Protein AF-A0A8W8MLW3-F1 (afdb_monomer_lite)

Radius of gyration: 29.68 Å; chains: 1; bounding box: 65×94×77 Å

InterPro domains:
  IPR007829 TM2 domain [PF05154] (6-47)
  IPR007829 TM2 domain [PF05154] (66-114)
  IPR007829 TM2 domain [PF05154] (141-182)
  IPR050932 TM2 domain-containing protein 1-3-like [PTHR21016] (130-195)

Secondary structure (DSSP, 8-state):
--HHHHHHHHHHHGGGTHHHHHTT-HHHHHHHHHHHHHHTHHHHHHHHHHHHHHHHHH----S-SPPPHHHHHHHHHSHHHHTTHHHHHTT-HHHHHHHHHHHHHHTHHHHHHHHHHHHHHHHHHHHHHHTS-----HHHHHHHHHHHGGGTHHHHHTT-HHHHHHHHHHHHHHTHHHHHHHHHHHHHHHHHHHHHHHHHHHHHHHHHHH-GGGTTSS----------------------PPPS---------PPPP---S--------PPPPPPP-PPPPP--

Foldseek 3Di:
DDLVVLVVCLPVPVLQPRSCVVLVLVLQNLLSNLCSCVVCPNSVVCVVCSVVSNVVSPPPPPPLPQDDLVVLLCCLPDQVVLLVSSCSVLVNNVQNNVSNVCSCVVCPNSVVCNVCSVVSSVVSNVCVQVDPLPQDDLVVLVSCLPRPVLQPVSCVSLVNVVQNNVSNVCSCVVCPNSVVCVVCSVVSSVVSSVVSVVVVVVVVVVVCVVPVVPPPDDDPDDDPDPDDDDDDPDDPDDDDDDDDDDDDPDDDDDDDDDDDDDDDDDDDDDDDDDDDDDDDDDDD

Organism: Magallana gigas (NCBI:txid29159)

Sequence (284 aa):
KHLDDAYVLWFPGGFLGLHHFYLNNIGLGVLYLFTFGLFGVGWLIDACLMPYHVKKANSNIPDCIEKSAAATCILAVSPAGLLGAHHYYLNRIGFGLLYTFTFGIFGVGYIVDWCRFPILLKRYNKSKEIGHTSHKHLDDAYLLWFPLGFLGFHHFYLNRPVWGLLYMFTFGLLGIGWLIDLCRMWKLVENCNKEIDERVHLTRNNRSVANPNYIQGQYYGNMPTTTVGGHVPVSYGQFGPCPPGYSNPNPGIYPTQQNGYGAVHGMNEQPPPYEAASIPTKGH

pLDDT: mean 73.7, std 23.75, range [26.48, 95.25]

Structure (mmCIF, N/CA/C/O backbone):
data_AF-A0A8W8MLW3-F1
#
_entry.id   AF-A0A8W8MLW3-F1
#
loop_
_atom_site.group_PDB
_atom_site.id
_atom_site.type_symbol
_atom_site.label_atom_id
_atom_site.label_alt_id
_atom_site.label_comp_id
_atom_site.label_asym_id
_atom_site.label_entity_id
_atom_site.label_seq_id
_atom_site.pdbx_PDB_ins_code
_atom_site.Cartn_x
_atom_site.Cartn_y
_atom_site.Cartn_z
_atom_site.occupancy
_atom_site.B_iso_or_equiv
_atom_site.auth_seq_id
_atom_site.auth_comp_id
_atom_site.auth_asym_id
_atom_site.auth_atom_id
_atom_site.pdbx_PDB_model_num
ATOM 1 N N . LYS A 1 1 ? 8.072 -17.692 -20.312 1.00 86.50 1 LYS A N 1
ATOM 2 C CA . LYS A 1 1 ? 7.426 -16.453 -20.803 1.00 86.50 1 LYS A CA 1
ATOM 3 C C . LYS A 1 1 ? 8.279 -15.881 -21.910 1.00 86.50 1 LYS A C 1
ATOM 5 O O . LYS A 1 1 ? 9.488 -15.785 -21.718 1.00 86.50 1 LYS A O 1
ATOM 10 N N . HIS A 1 2 ? 7.695 -15.560 -23.053 1.00 92.44 2 HIS A N 1
ATOM 11 C CA . HIS A 1 2 ? 8.458 -15.076 -24.196 1.00 92.44 2 HIS A CA 1
ATOM 12 C C . HIS A 1 2 ? 8.393 -13.547 -24.308 1.00 92.44 2 HIS A C 1
ATOM 14 O O . HIS A 1 2 ? 7.549 -12.898 -23.686 1.00 92.44 2 HIS A O 1
ATOM 20 N N . LEU A 1 3 ? 9.382 -12.970 -24.992 1.00 93.31 3 LEU A N 1
ATOM 21 C CA . LEU A 1 3 ? 9.557 -11.519 -25.097 1.00 93.31 3 LEU A CA 1
ATOM 22 C C . LEU A 1 3 ? 8.591 -10.909 -26.117 1.00 93.31 3 LEU A C 1
ATOM 24 O O . LEU A 1 3 ? 8.005 -9.862 -25.865 1.00 93.31 3 LEU A O 1
ATOM 28 N N . ASP A 1 4 ? 8.418 -11.590 -27.239 1.00 93.88 4 ASP A N 1
ATOM 29 C CA . ASP A 1 4 ? 7.421 -11.323 -28.272 1.00 93.88 4 ASP A CA 1
ATOM 30 C C . ASP A 1 4 ? 5.999 -11.325 -27.702 1.00 93.88 4 ASP A C 1
ATOM 32 O O . ASP A 1 4 ? 5.306 -10.323 -27.857 1.00 93.88 4 ASP A O 1
ATOM 36 N N . ASP A 1 5 ? 5.605 -12.355 -26.945 1.00 93.19 5 ASP A N 1
ATOM 37 C CA . ASP A 1 5 ? 4.301 -12.397 -26.259 1.00 93.19 5 ASP A CA 1
ATOM 38 C C . ASP A 1 5 ? 4.081 -11.157 -25.379 1.00 93.19 5 ASP A C 1
ATOM 40 O O . ASP A 1 5 ? 3.001 -10.561 -25.353 1.00 93.19 5 ASP A O 1
ATOM 44 N N . ALA A 1 6 ? 5.123 -10.753 -24.647 1.00 92.44 6 ALA A N 1
ATOM 45 C CA . ALA A 1 6 ? 5.057 -9.613 -23.746 1.00 92.44 6 ALA A CA 1
ATOM 46 C C . ALA A 1 6 ? 4.890 -8.286 -24.508 1.00 92.44 6 ALA A C 1
ATOM 48 O O . ALA A 1 6 ? 4.101 -7.446 -24.076 1.00 92.44 6 ALA A O 1
ATOM 49 N N . TYR A 1 7 ? 5.559 -8.111 -25.654 1.00 94.31 7 TYR A N 1
ATOM 50 C CA . TYR A 1 7 ? 5.383 -6.942 -26.525 1.00 94.31 7 TYR A CA 1
ATOM 51 C C . TYR A 1 7 ? 4.021 -6.926 -27.229 1.00 94.31 7 TYR A C 1
ATOM 53 O O . TYR A 1 7 ? 3.391 -5.869 -27.303 1.00 94.31 7 TYR A O 1
ATOM 61 N N . VAL A 1 8 ? 3.539 -8.084 -27.689 1.00 94.44 8 VAL A N 1
ATOM 62 C CA . VAL A 1 8 ? 2.204 -8.239 -28.289 1.00 94.44 8 VAL A CA 1
ATOM 63 C C . VAL A 1 8 ? 1.119 -7.851 -27.295 1.00 94.44 8 VAL A C 1
ATOM 65 O O . VAL A 1 8 ? 0.142 -7.220 -27.680 1.00 94.44 8 VAL A O 1
ATOM 68 N N . LEU A 1 9 ? 1.295 -8.183 -26.016 1.00 91.94 9 LEU A N 1
ATOM 69 C CA . LEU A 1 9 ? 0.343 -7.825 -24.969 1.00 91.94 9 LEU A CA 1
ATOM 70 C C . LEU A 1 9 ? 0.500 -6.366 -24.503 1.00 91.94 9 LEU A C 1
ATOM 72 O O . LEU A 1 9 ? -0.484 -5.714 -24.151 1.00 91.94 9 LEU A O 1
ATOM 76 N N . TRP A 1 10 ? 1.724 -5.836 -24.531 1.00 92.88 10 TRP A N 1
ATOM 77 C CA . TRP A 1 10 ? 2.045 -4.456 -24.166 1.00 92.88 10 TRP A CA 1
ATOM 78 C C . TRP A 1 10 ? 1.543 -3.422 -25.184 1.00 92.88 10 TRP A C 1
ATOM 80 O O . TRP A 1 10 ? 1.092 -2.350 -24.788 1.00 92.88 10 TRP A O 1
ATOM 90 N N . PHE A 1 11 ? 1.573 -3.705 -26.486 1.00 90.19 11 PHE A N 1
ATOM 91 C CA . PHE A 1 11 ? 1.204 -2.698 -27.486 1.00 90.19 11 PHE A CA 1
ATOM 92 C C . PHE A 1 11 ? -0.286 -2.276 -27.414 1.00 90.19 11 PHE A C 1
ATOM 94 O O . PHE A 1 11 ? -0.546 -1.091 -27.211 1.00 90.19 11 PHE A O 1
ATOM 101 N N . PRO A 1 12 ? -1.276 -3.192 -27.481 1.00 89.38 12 PRO A N 1
ATOM 102 C CA . PRO A 1 12 ? -2.696 -2.858 -27.348 1.00 89.38 12 PRO A CA 1
ATOM 103 C C . PRO A 1 12 ? -3.186 -2.842 -25.890 1.00 89.38 12 PRO A C 1
ATOM 105 O O . PRO A 1 12 ? -4.117 -2.114 -25.557 1.00 89.38 12 PRO A O 1
ATOM 108 N N . GLY A 1 13 ? -2.583 -3.652 -25.012 1.00 88.62 13 GLY A N 1
ATOM 109 C CA . GLY A 1 13 ? -3.030 -3.871 -23.633 1.00 88.62 13 GLY A CA 1
ATOM 110 C C . GLY A 1 13 ? -2.141 -3.240 -22.564 1.00 88.62 13 GLY A C 1
ATOM 111 O O . GLY A 1 13 ? -2.431 -3.360 -21.371 1.00 88.62 13 GLY A O 1
ATOM 112 N N . GLY A 1 14 ? -1.053 -2.577 -22.957 1.00 84.19 14 GLY A N 1
ATOM 113 C CA . GLY A 1 14 ? -0.056 -2.064 -22.022 1.00 84.19 14 GLY A CA 1
ATOM 114 C C . GLY A 1 14 ? -0.555 -0.904 -21.178 1.00 84.19 14 GLY A C 1
ATOM 115 O O . GLY A 1 14 ? -0.166 -0.822 -20.021 1.00 84.19 14 GLY A O 1
ATOM 116 N N . PHE A 1 15 ? -1.478 -0.075 -21.677 1.00 87.94 15 PHE A N 1
ATOM 117 C CA . PHE A 1 15 ? -2.131 0.961 -20.860 1.00 87.94 15 PHE A CA 1
ATOM 118 C C . PHE A 1 15 ? -2.940 0.370 -19.698 1.00 87.94 15 PHE A C 1
ATOM 120 O O . PHE A 1 15 ? -3.038 0.986 -18.644 1.00 87.94 15 PHE A O 1
ATOM 127 N N . LEU A 1 16 ? -3.473 -0.843 -19.862 1.00 91.44 16 LEU A N 1
ATOM 128 C CA . LEU A 1 16 ? -4.180 -1.578 -18.809 1.00 91.44 16 LEU A CA 1
ATOM 129 C C . LEU A 1 16 ? -3.240 -2.467 -17.978 1.00 91.44 16 LEU A C 1
ATOM 131 O O . LEU A 1 16 ? -3.668 -3.063 -16.992 1.00 91.44 16 LEU A O 1
ATOM 135 N N . GLY A 1 17 ? -1.966 -2.582 -18.369 1.00 90.50 17 GLY A N 1
ATOM 136 C CA . GLY A 1 17 ? -0.971 -3.405 -17.683 1.00 90.50 17 GLY A CA 1
ATOM 137 C C . GLY A 1 17 ? -1.098 -4.907 -17.935 1.00 90.50 17 GLY A C 1
ATOM 138 O O . GLY A 1 17 ? -0.633 -5.692 -17.107 1.00 90.50 17 GLY A O 1
ATOM 139 N N . LEU A 1 18 ? -1.705 -5.338 -19.049 1.00 92.75 18 LEU A N 1
ATOM 140 C CA . LEU A 1 18 ? -1.903 -6.765 -19.348 1.00 92.75 18 LEU A CA 1
ATOM 141 C C . LEU A 1 18 ? -0.584 -7.559 -19.359 1.00 92.75 18 LEU A C 1
ATOM 143 O O . LEU A 1 18 ? -0.521 -8.676 -18.838 1.00 92.75 18 LEU A O 1
ATOM 147 N N . HIS A 1 19 ? 0.499 -6.961 -19.861 1.00 92.69 19 HIS A N 1
ATOM 148 C CA . HIS A 1 19 ? 1.838 -7.556 -19.840 1.00 92.69 19 HIS A CA 1
ATOM 149 C C . HIS A 1 19 ? 2.362 -7.790 -18.419 1.00 92.69 19 HIS A C 1
ATOM 151 O O . HIS A 1 19 ? 2.986 -8.819 -18.178 1.00 92.69 19 HIS A O 1
ATOM 157 N N . HIS A 1 20 ? 2.067 -6.922 -17.445 1.00 91.38 20 HIS A N 1
ATOM 158 C CA . HIS A 1 20 ? 2.468 -7.143 -16.047 1.00 91.38 20 HIS A CA 1
ATOM 159 C C . HIS A 1 20 ? 1.765 -8.357 -15.436 1.00 91.38 20 HIS A C 1
ATOM 161 O O . HIS A 1 20 ? 2.405 -9.130 -14.718 1.00 91.38 20 HIS A O 1
ATOM 167 N N . PHE A 1 21 ? 0.491 -8.587 -15.767 1.00 92.38 21 PHE A N 1
ATOM 168 C CA . PHE A 1 21 ? -0.221 -9.798 -15.347 1.00 92.38 21 PHE A CA 1
ATOM 169 C C . PHE A 1 21 ? 0.381 -11.057 -15.981 1.00 92.38 21 PHE A C 1
ATOM 171 O O . PHE A 1 21 ? 0.688 -12.006 -15.257 1.00 92.38 21 PHE A O 1
ATOM 178 N N . TYR A 1 22 ? 0.665 -11.042 -17.291 1.00 90.44 22 TYR A N 1
ATOM 179 C CA . TYR A 1 22 ? 1.379 -12.140 -17.961 1.00 90.44 22 TYR A CA 1
ATOM 180 C C . TYR A 1 22 ? 2.736 -12.407 -17.303 1.00 90.44 22 TYR A C 1
ATOM 182 O O . TYR A 1 22 ? 3.103 -13.552 -17.037 1.00 90.44 22 TYR A O 1
ATOM 190 N N . LEU A 1 23 ? 3.461 -11.351 -16.930 1.00 89.31 23 LEU A N 1
ATOM 191 C CA . LEU A 1 23 ? 4.771 -11.412 -16.283 1.00 89.31 23 LEU A CA 1
ATOM 192 C C . LEU A 1 23 ? 4.706 -11.742 -14.780 1.00 89.31 23 LEU A C 1
ATOM 194 O O . LEU A 1 23 ? 5.755 -11.924 -14.169 1.00 89.31 23 LEU A O 1
ATOM 198 N N . ASN A 1 24 ? 3.520 -12.038 -14.227 1.00 87.38 24 ASN A N 1
ATOM 199 C CA . ASN A 1 24 ? 3.284 -12.379 -12.812 1.00 87.38 24 ASN A CA 1
ATOM 200 C C . ASN A 1 24 ? 3.678 -11.245 -11.849 1.00 87.38 24 ASN A C 1
ATOM 202 O O . ASN A 1 24 ? 4.000 -11.464 -10.683 1.00 87.38 24 ASN A O 1
ATOM 206 N N . ASN A 1 25 ? 3.649 -10.011 -12.346 1.00 86.31 25 ASN A N 1
ATOM 207 C CA . ASN A 1 25 ? 3.840 -8.801 -11.569 1.00 86.31 25 ASN A CA 1
ATOM 208 C C . ASN A 1 25 ? 2.480 -8.173 -11.248 1.00 86.31 25 ASN A C 1
ATOM 210 O O . ASN A 1 25 ? 2.118 -7.113 -11.757 1.00 86.31 25 ASN A O 1
ATOM 214 N N . ILE A 1 26 ? 1.711 -8.866 -10.407 1.00 88.81 26 ILE A N 1
ATOM 215 C CA . ILE A 1 26 ? 0.313 -8.522 -10.114 1.00 88.81 26 ILE A CA 1
ATOM 216 C C . ILE A 1 26 ? 0.208 -7.111 -9.521 1.00 88.81 26 ILE A C 1
ATOM 218 O O . ILE A 1 26 ? -0.682 -6.358 -9.900 1.00 88.81 26 ILE A O 1
ATOM 222 N N . GLY A 1 27 ? 1.142 -6.720 -8.646 1.00 86.00 27 GLY A N 1
ATOM 223 C CA . GLY A 1 27 ? 1.158 -5.385 -8.044 1.00 86.00 27 GLY A CA 1
ATOM 224 C C . GLY A 1 27 ? 1.201 -4.264 -9.087 1.00 86.00 27 GLY A C 1
ATOM 225 O O . GLY A 1 27 ? 0.340 -3.388 -9.068 1.00 86.00 27 GLY A O 1
ATOM 226 N N . LEU A 1 28 ? 2.158 -4.306 -10.025 1.00 88.31 28 LEU A N 1
ATOM 227 C CA . LEU A 1 28 ? 2.235 -3.291 -11.086 1.00 88.31 28 LEU A CA 1
ATOM 228 C C . LEU A 1 28 ? 1.089 -3.404 -12.095 1.00 88.31 28 LEU A C 1
ATOM 230 O O . LEU A 1 28 ? 0.612 -2.375 -12.559 1.00 88.31 28 LEU A O 1
ATOM 234 N N . GLY A 1 29 ? 0.606 -4.613 -12.396 1.00 90.44 29 GLY A N 1
ATOM 235 C CA . GLY A 1 29 ? -0.553 -4.797 -13.276 1.00 90.44 29 GLY A CA 1
ATOM 236 C C . GLY A 1 29 ? -1.807 -4.119 -12.726 1.00 90.44 29 GLY A C 1
ATOM 237 O O . GLY A 1 29 ? -2.472 -3.375 -13.441 1.00 90.44 29 GLY A O 1
ATOM 238 N N . VAL A 1 30 ? -2.084 -4.294 -11.431 1.00 91.50 30 VAL A N 1
ATOM 239 C CA . VAL A 1 30 ? -3.210 -3.630 -10.756 1.00 91.50 30 VAL A CA 1
ATOM 240 C C . VAL A 1 30 ? -3.027 -2.110 -10.739 1.00 91.50 30 VAL A C 1
ATOM 242 O O . VAL A 1 30 ? -3.977 -1.386 -11.025 1.00 91.50 30 VAL A O 1
ATOM 245 N N . LEU A 1 31 ? -1.814 -1.613 -10.469 1.00 90.38 31 LEU A N 1
ATOM 246 C CA . LEU A 1 31 ? -1.522 -0.179 -10.560 1.00 90.38 31 LEU A CA 1
ATOM 247 C C . LEU A 1 31 ? -1.829 0.359 -11.965 1.00 90.38 31 LEU A C 1
ATOM 249 O O . LEU A 1 31 ? -2.495 1.383 -12.096 1.00 90.38 31 LEU A O 1
ATOM 253 N N . TYR A 1 32 ? -1.365 -0.322 -13.013 1.00 91.38 32 TYR A N 1
ATOM 254 C CA . TYR A 1 32 ? -1.574 0.097 -14.399 1.00 91.38 32 TYR A CA 1
ATOM 255 C C . TYR A 1 32 ? -3.053 0.100 -14.773 1.00 91.38 32 TYR A C 1
ATOM 257 O O . TYR A 1 32 ? -3.507 1.067 -15.375 1.00 91.38 32 TYR A O 1
ATOM 265 N N . LEU A 1 33 ? -3.807 -0.914 -14.351 1.00 92.81 33 LEU A N 1
ATOM 266 C CA . LEU A 1 33 ? -5.242 -1.019 -14.602 1.00 92.81 33 LEU A CA 1
ATOM 267 C C . LEU A 1 33 ? -6.018 0.204 -14.091 1.00 92.81 33 LEU A C 1
ATOM 269 O O . LEU A 1 33 ? -6.900 0.700 -14.785 1.00 92.81 33 LEU A O 1
ATOM 273 N N . PHE A 1 34 ? -5.681 0.705 -12.899 1.00 88.19 34 PHE A N 1
ATOM 274 C CA . PHE A 1 34 ? -6.398 1.830 -12.284 1.00 88.19 34 PHE A CA 1
ATOM 275 C C . PHE A 1 34 ? -5.827 3.208 -12.620 1.00 88.19 34 PHE A C 1
ATOM 277 O O . PHE A 1 34 ? -6.508 4.212 -12.437 1.00 88.19 34 PHE A O 1
ATOM 284 N N . THR A 1 35 ? -4.593 3.276 -13.116 1.00 88.31 35 THR A N 1
ATOM 285 C CA . THR A 1 35 ? -3.920 4.546 -13.446 1.00 88.31 35 THR A CA 1
ATOM 286 C C . THR A 1 35 ? -3.726 4.756 -14.947 1.00 88.31 35 THR A C 1
ATOM 288 O O . THR A 1 35 ? -3.110 5.744 -15.352 1.00 88.31 35 THR A O 1
ATOM 291 N N . PHE A 1 36 ? -4.221 3.821 -15.764 1.00 88.06 36 PHE A N 1
ATOM 292 C CA . PHE A 1 36 ? -3.967 3.731 -17.202 1.00 88.06 36 PHE A CA 1
ATOM 293 C C . PHE A 1 36 ? -2.460 3.781 -17.521 1.00 88.06 36 PHE A C 1
ATOM 295 O O . PHE A 1 36 ? -1.993 4.554 -18.361 1.00 88.06 36 PHE A O 1
ATOM 302 N N . GLY A 1 37 ? -1.680 2.995 -16.767 1.00 69.94 37 GLY A N 1
ATOM 303 C CA . GLY A 1 37 ? -0.215 2.960 -16.857 1.00 69.94 37 GLY A CA 1
ATOM 304 C C . GLY A 1 37 ? 0.454 4.256 -16.390 1.00 69.94 37 GLY A C 1
ATOM 305 O O . GLY A 1 37 ? 1.423 4.703 -17.003 1.00 69.94 37 GLY A O 1
ATOM 306 N N . LEU A 1 38 ? -0.110 4.867 -15.340 1.00 72.94 38 LEU A N 1
ATOM 307 C CA . LEU A 1 38 ? 0.179 6.194 -14.786 1.00 72.94 38 LEU A CA 1
ATOM 308 C C . LEU A 1 38 ? 0.325 7.271 -15.869 1.00 72.94 38 LEU A C 1
ATOM 310 O O . LEU A 1 38 ? 1.414 7.764 -16.166 1.00 72.94 38 LEU A O 1
ATOM 314 N N . PHE A 1 39 ? -0.814 7.612 -16.471 1.00 84.94 39 PHE A N 1
ATOM 315 C CA . PHE A 1 39 ? -0.940 8.642 -17.509 1.00 84.94 39 PHE A CA 1
ATOM 316 C C . PHE A 1 39 ? -0.103 8.369 -18.773 1.00 84.94 39 PHE A C 1
ATOM 318 O O . PHE A 1 39 ? 0.353 9.297 -19.436 1.00 84.94 39 PHE A O 1
ATOM 325 N N . GLY A 1 40 ? 0.122 7.094 -19.110 1.00 81.94 40 GLY A N 1
ATOM 326 C CA . GLY A 1 40 ? 0.845 6.680 -20.320 1.00 81.94 40 GLY A CA 1
ATOM 327 C C . GLY A 1 40 ? 2.374 6.751 -20.234 1.00 81.94 40 GLY A C 1
ATOM 328 O O . GLY A 1 40 ? 3.056 6.231 -21.116 1.00 81.94 40 GLY A O 1
ATOM 329 N N . VAL A 1 41 ? 2.941 7.310 -19.161 1.00 86.44 41 VAL A N 1
ATOM 330 C CA . VAL A 1 41 ? 4.401 7.333 -18.956 1.00 86.44 41 VAL A CA 1
ATOM 331 C C . VAL A 1 41 ? 4.926 5.932 -18.651 1.00 86.44 41 VAL A C 1
ATOM 333 O O . VAL A 1 41 ? 5.955 5.522 -19.186 1.00 86.44 41 VAL A O 1
ATOM 336 N N . GLY A 1 42 ? 4.200 5.163 -17.838 1.00 86.50 42 GLY A N 1
ATOM 337 C CA . GLY A 1 42 ? 4.553 3.778 -17.534 1.00 86.50 42 GLY A CA 1
ATOM 338 C C . GLY A 1 42 ? 4.539 2.885 -18.776 1.00 86.50 42 GLY A C 1
ATOM 339 O O . GLY A 1 42 ? 5.405 2.027 -18.929 1.00 86.50 42 GLY A O 1
ATOM 340 N N . TRP A 1 43 ? 3.620 3.137 -19.712 1.00 90.00 43 TRP A N 1
ATOM 341 C CA . TRP A 1 43 ? 3.589 2.441 -21.000 1.00 90.00 43 TRP A CA 1
ATOM 342 C C . TRP A 1 43 ? 4.886 2.657 -21.800 1.00 90.00 43 TRP A C 1
ATOM 344 O O . TRP A 1 43 ? 5.455 1.684 -22.294 1.00 90.00 43 TRP A O 1
ATOM 354 N N . LEU A 1 44 ? 5.407 3.890 -21.850 1.00 89.88 44 LEU A N 1
ATOM 355 C CA . LEU A 1 44 ? 6.684 4.206 -22.509 1.00 89.88 44 LEU A CA 1
ATOM 356 C C . LEU A 1 44 ? 7.889 3.574 -21.801 1.00 89.88 44 LEU A C 1
ATOM 358 O O . LEU A 1 44 ? 8.756 3.000 -22.456 1.00 89.88 44 LEU A O 1
ATOM 362 N N . ILE A 1 45 ? 7.949 3.664 -20.468 1.00 89.06 45 ILE A N 1
ATOM 363 C CA . ILE A 1 45 ? 9.054 3.098 -19.675 1.00 89.06 45 ILE A CA 1
ATOM 364 C C . ILE A 1 45 ? 9.134 1.581 -19.876 1.00 89.06 45 ILE A C 1
ATOM 366 O O . ILE A 1 45 ? 10.226 1.029 -20.038 1.00 89.06 45 ILE A O 1
ATOM 370 N N . ASP A 1 46 ? 7.983 0.913 -19.922 1.00 89.69 46 ASP A N 1
ATOM 371 C CA . ASP A 1 46 ? 7.914 -0.534 -20.097 1.00 89.69 46 ASP A CA 1
ATOM 372 C C . ASP A 1 46 ? 8.417 -0.997 -21.465 1.00 89.69 46 ASP A C 1
ATOM 374 O O . ASP A 1 46 ? 8.948 -2.103 -21.550 1.00 89.69 46 ASP A O 1
ATOM 378 N N . ALA A 1 47 ? 8.350 -0.158 -22.506 1.00 90.69 47 ALA A N 1
ATOM 379 C CA . ALA A 1 47 ? 8.944 -0.469 -23.809 1.00 90.69 47 ALA A CA 1
ATOM 380 C C . ALA A 1 47 ? 10.442 -0.797 -23.675 1.00 90.69 47 ALA A C 1
ATOM 382 O O . ALA A 1 47 ? 10.935 -1.773 -24.251 1.00 90.69 47 ALA A O 1
ATOM 383 N N . CYS A 1 48 ? 11.144 0.002 -22.864 1.00 91.69 48 CYS A N 1
ATOM 384 C CA . CYS A 1 48 ? 12.570 -0.136 -22.583 1.00 91.69 48 CYS A CA 1
ATOM 385 C C . CYS A 1 48 ? 12.854 -1.216 -21.530 1.00 91.69 48 CYS A C 1
ATOM 387 O O . CYS A 1 48 ? 13.864 -1.915 -21.613 1.00 91.69 48 CYS A O 1
ATOM 389 N N . LEU A 1 49 ? 11.982 -1.363 -20.528 1.00 89.12 49 LEU A N 1
ATOM 390 C CA . LEU A 1 49 ? 12.178 -2.292 -19.409 1.00 89.12 49 LEU A CA 1
ATOM 391 C C . LEU A 1 49 ? 11.691 -3.727 -19.684 1.00 89.12 49 LEU A C 1
ATOM 393 O O . LEU A 1 49 ? 11.995 -4.629 -18.897 1.00 89.12 49 LEU A O 1
ATOM 397 N N . MET A 1 50 ? 10.982 -3.983 -20.787 1.00 91.69 50 MET A N 1
ATOM 398 C CA . MET A 1 50 ? 10.422 -5.302 -21.116 1.00 91.69 50 MET A CA 1
ATOM 399 C C . MET A 1 50 ? 11.438 -6.455 -21.051 1.00 91.69 50 MET A C 1
ATOM 401 O O . MET A 1 50 ? 11.138 -7.466 -20.403 1.00 91.69 50 MET A O 1
ATOM 405 N N . PRO A 1 51 ? 12.658 -6.338 -21.625 1.00 90.31 51 PRO A N 1
ATOM 406 C CA . PRO A 1 51 ? 13.633 -7.429 -21.588 1.00 90.31 51 PRO A CA 1
ATOM 407 C C . PRO A 1 51 ? 14.026 -7.807 -20.156 1.00 90.31 51 PRO A C 1
ATOM 409 O O . PRO A 1 51 ? 14.190 -8.986 -19.833 1.00 90.31 51 PRO A O 1
ATOM 412 N N . TYR A 1 52 ? 14.119 -6.809 -19.271 1.00 89.00 52 TYR A N 1
ATOM 413 C CA . TYR A 1 52 ? 14.388 -7.024 -17.854 1.00 89.00 52 TYR A CA 1
ATOM 414 C C . TYR A 1 52 ? 13.228 -7.758 -17.169 1.00 89.00 52 TYR A C 1
ATOM 416 O O . TYR A 1 52 ? 13.463 -8.736 -16.454 1.00 89.00 52 TYR A O 1
ATOM 424 N N . HIS A 1 53 ? 11.979 -7.345 -17.411 1.00 88.38 53 HIS A N 1
ATOM 425 C CA . HIS A 1 53 ? 10.814 -7.990 -16.802 1.00 88.38 53 HIS A CA 1
ATOM 426 C C . HIS A 1 53 ? 10.624 -9.441 -17.262 1.00 88.38 53 HIS A C 1
ATOM 428 O O . HIS A 1 53 ? 10.332 -10.302 -16.431 1.00 88.38 53 HIS A O 1
ATOM 434 N N . VAL A 1 54 ? 10.845 -9.742 -18.544 1.00 91.31 54 VAL A N 1
ATOM 435 C CA . VAL A 1 54 ? 10.774 -11.113 -19.080 1.00 91.31 54 VAL A CA 1
ATOM 436 C C . VAL A 1 54 ? 11.870 -11.986 -18.479 1.00 91.31 54 VAL A C 1
ATOM 438 O O . VAL A 1 54 ? 11.586 -13.082 -17.992 1.00 91.31 54 VAL A O 1
ATOM 441 N N . LYS A 1 55 ? 13.112 -11.484 -18.424 1.00 89.25 55 LYS A N 1
ATOM 442 C CA . LYS A 1 55 ? 14.227 -12.197 -17.786 1.00 89.25 55 LYS A CA 1
ATOM 443 C C . LYS A 1 55 ? 13.922 -12.502 -16.321 1.00 89.25 55 LYS A C 1
ATOM 445 O O . LYS A 1 55 ? 14.103 -13.637 -15.891 1.00 89.25 55 LYS A O 1
ATOM 450 N N . LYS A 1 56 ? 13.409 -11.518 -15.578 1.00 86.00 56 LYS A N 1
ATOM 451 C CA . LYS A 1 56 ? 13.009 -11.680 -14.175 1.00 86.00 56 LYS A CA 1
ATOM 452 C C . LYS A 1 56 ? 11.891 -12.712 -14.009 1.00 86.00 56 LYS A C 1
ATOM 454 O O . LYS A 1 56 ? 11.943 -13.522 -13.094 1.00 86.00 56 LYS A O 1
ATOM 459 N N . ALA A 1 57 ? 10.889 -12.695 -14.881 1.00 87.12 57 ALA A N 1
ATOM 460 C CA . ALA A 1 57 ? 9.751 -13.602 -14.781 1.00 87.12 57 ALA A CA 1
ATOM 461 C C . ALA A 1 57 ? 10.081 -15.050 -15.184 1.00 87.12 57 ALA A C 1
ATOM 463 O O . ALA A 1 57 ? 9.369 -15.966 -14.781 1.00 87.12 57 ALA A O 1
ATOM 464 N N . ASN A 1 58 ? 11.134 -15.249 -15.980 1.00 88.62 58 ASN A N 1
ATOM 465 C CA . ASN A 1 58 ? 11.644 -16.568 -16.360 1.00 88.62 58 ASN A CA 1
ATOM 466 C C . ASN A 1 58 ? 12.724 -17.092 -15.417 1.00 88.62 58 ASN A C 1
ATOM 468 O O . ASN A 1 58 ? 12.980 -18.294 -15.385 1.00 88.62 58 ASN A O 1
ATOM 472 N N . SER A 1 59 ? 13.395 -16.213 -14.676 1.00 83.38 59 SER A N 1
ATOM 473 C CA . SER A 1 59 ? 14.353 -16.652 -13.680 1.00 83.38 59 SER A CA 1
ATOM 474 C C . SER A 1 59 ? 13.590 -17.320 -12.535 1.00 83.38 59 SER A C 1
ATOM 476 O O . SER A 1 59 ? 12.841 -16.645 -11.836 1.00 83.38 59 SER A O 1
ATOM 478 N N . ASN A 1 60 ? 13.821 -18.616 -12.293 1.00 66.94 60 ASN A N 1
ATOM 479 C CA . ASN A 1 60 ? 13.366 -19.337 -11.087 1.00 66.94 60 ASN A CA 1
ATOM 480 C C . ASN A 1 60 ? 14.057 -18.836 -9.808 1.00 66.94 60 ASN A C 1
ATOM 482 O O . ASN A 1 60 ? 14.101 -19.537 -8.801 1.00 66.94 60 ASN A O 1
ATOM 486 N N . ILE A 1 61 ? 14.644 -17.640 -9.859 1.00 65.94 61 ILE A N 1
ATOM 487 C CA . ILE A 1 61 ? 15.111 -16.935 -8.687 1.00 65.94 61 ILE A CA 1
ATOM 488 C C . ILE A 1 61 ? 13.823 -16.695 -7.895 1.00 65.94 61 ILE A C 1
ATOM 490 O O . ILE A 1 61 ? 12.964 -15.950 -8.388 1.00 65.94 61 ILE A O 1
ATOM 494 N N . PRO A 1 62 ? 13.628 -17.352 -6.728 1.00 58.16 62 PRO A N 1
ATOM 495 C CA . PRO A 1 62 ? 12.523 -16.986 -5.852 1.00 58.16 62 PRO A CA 1
ATOM 496 C C . PRO A 1 62 ? 12.573 -15.473 -5.701 1.00 58.16 62 PRO A C 1
ATOM 498 O O . PRO A 1 62 ? 13.653 -14.900 -5.818 1.00 58.16 62 PRO A O 1
ATOM 501 N N . ASP A 1 63 ? 11.447 -14.792 -5.499 1.00 61.19 63 ASP A N 1
ATOM 502 C CA . ASP A 1 63 ? 11.504 -13.372 -5.161 1.00 61.19 63 ASP A CA 1
ATOM 503 C C . ASP A 1 63 ? 12.379 -13.303 -3.893 1.00 61.19 63 ASP A C 1
ATOM 505 O O . ASP A 1 63 ? 11.911 -13.601 -2.810 1.00 61.19 63 ASP A O 1
ATOM 509 N N . CYS A 1 64 ? 13.682 -13.075 -4.043 1.00 52.16 64 CYS A N 1
ATOM 510 C CA . CYS A 1 64 ? 14.764 -13.118 -3.053 1.00 52.16 64 CYS A CA 1
ATOM 511 C C . CYS A 1 64 ? 15.742 -11.979 -3.341 1.00 52.16 64 CYS A C 1
ATOM 513 O O . CYS A 1 64 ? 16.545 -11.620 -2.490 1.00 52.16 64 CYS A O 1
ATOM 515 N N . ILE A 1 65 ? 15.588 -11.337 -4.509 1.00 63.97 65 ILE A N 1
ATOM 516 C CA . ILE A 1 65 ? 16.101 -10.001 -4.763 1.00 63.97 65 ILE A CA 1
ATOM 517 C C . ILE A 1 65 ? 15.468 -9.096 -3.712 1.00 63.97 65 ILE A C 1
ATOM 519 O O . ILE A 1 65 ? 14.257 -8.827 -3.727 1.00 63.97 65 ILE A O 1
ATOM 523 N N . GLU A 1 66 ? 16.292 -8.695 -2.753 1.00 67.81 66 GLU A N 1
ATOM 524 C CA . GLU A 1 66 ? 15.963 -7.667 -1.789 1.00 67.81 66 GLU A CA 1
ATOM 525 C C . GLU A 1 66 ? 15.437 -6.449 -2.551 1.00 67.81 66 GLU A C 1
ATOM 527 O O . GLU A 1 66 ? 16.012 -6.015 -3.556 1.00 67.81 66 GLU A O 1
ATOM 532 N N . LYS A 1 67 ? 14.285 -5.922 -2.133 1.00 79.38 67 LYS A N 1
ATOM 533 C CA . LYS A 1 67 ? 13.763 -4.732 -2.797 1.00 79.38 67 LYS A CA 1
ATOM 534 C C . LYS A 1 67 ? 14.694 -3.573 -2.470 1.00 79.38 67 LYS A C 1
ATOM 536 O O . LYS A 1 67 ? 14.980 -3.315 -1.308 1.00 79.38 67 LYS A O 1
ATOM 541 N N . SER A 1 68 ? 15.157 -2.873 -3.505 1.00 83.31 68 SER A N 1
ATOM 542 C CA . SER A 1 68 ? 16.048 -1.727 -3.326 1.00 83.31 68 SER A CA 1
ATOM 543 C C . SER A 1 68 ? 15.398 -0.651 -2.451 1.00 83.31 68 SER A C 1
ATOM 545 O O . SER A 1 68 ? 14.276 -0.198 -2.723 1.00 83.31 68 SER A O 1
ATOM 547 N N . ALA A 1 69 ? 16.133 -0.223 -1.422 1.00 84.50 69 ALA A N 1
ATOM 548 C CA . ALA A 1 69 ? 15.757 0.902 -0.576 1.00 84.50 69 ALA A CA 1
ATOM 549 C C . ALA A 1 69 ? 15.599 2.180 -1.397 1.00 84.50 69 ALA A C 1
ATOM 551 O O . ALA A 1 69 ? 14.607 2.890 -1.250 1.00 84.50 69 ALA A O 1
ATOM 552 N N . ALA A 1 70 ? 16.538 2.414 -2.319 1.00 84.12 70 ALA A N 1
ATOM 553 C CA . ALA A 1 70 ? 16.509 3.555 -3.218 1.00 84.12 70 ALA A CA 1
ATOM 554 C C . ALA A 1 70 ? 15.270 3.520 -4.119 1.00 84.12 70 ALA A C 1
ATOM 556 O O . ALA A 1 70 ? 14.550 4.508 -4.182 1.00 84.12 70 ALA A O 1
ATOM 557 N N . ALA A 1 71 ? 14.954 2.379 -4.743 1.00 86.06 71 ALA A N 1
ATOM 558 C CA . ALA A 1 71 ? 13.766 2.268 -5.595 1.00 86.06 71 ALA A CA 1
ATOM 559 C C . ALA A 1 71 ? 12.468 2.508 -4.807 1.00 86.06 71 ALA A C 1
ATOM 561 O O . ALA A 1 71 ? 11.585 3.228 -5.263 1.00 86.06 71 ALA A O 1
ATOM 562 N N . THR A 1 72 ? 12.367 1.944 -3.602 1.00 85.00 72 THR A N 1
ATOM 563 C CA . THR A 1 72 ? 11.197 2.135 -2.732 1.00 85.00 72 THR A CA 1
ATOM 564 C C . THR A 1 72 ? 11.061 3.596 -2.299 1.00 85.00 72 THR A C 1
ATOM 566 O O . THR A 1 72 ? 9.961 4.135 -2.336 1.00 85.00 72 THR A O 1
ATOM 569 N N . CYS A 1 73 ? 12.173 4.246 -1.943 1.00 87.56 73 CYS A N 1
ATOM 570 C CA . CYS A 1 73 ? 12.220 5.660 -1.574 1.00 87.56 73 CYS A CA 1
ATOM 571 C C . CYS A 1 73 ? 11.828 6.567 -2.748 1.00 87.56 73 CYS A C 1
ATOM 573 O O . CYS A 1 73 ? 10.938 7.398 -2.604 1.00 87.56 73 CYS A O 1
ATOM 575 N N . ILE A 1 74 ? 12.412 6.354 -3.931 1.00 89.12 74 ILE A N 1
ATOM 576 C CA . ILE A 1 74 ? 12.082 7.111 -5.146 1.00 89.12 74 ILE A CA 1
ATOM 577 C C . ILE A 1 74 ? 10.590 6.980 -5.453 1.00 89.12 74 ILE A C 1
ATOM 579 O O . ILE A 1 74 ? 9.923 7.984 -5.676 1.00 89.12 74 ILE A O 1
ATOM 583 N N . LEU A 1 75 ? 10.036 5.766 -5.402 1.00 87.62 75 LEU A N 1
ATOM 584 C CA . LEU A 1 75 ? 8.605 5.559 -5.623 1.00 87.62 75 LEU A CA 1
ATOM 585 C C . LEU A 1 75 ? 7.744 6.230 -4.546 1.00 87.62 75 LEU A C 1
ATOM 587 O O . LEU A 1 75 ? 6.693 6.764 -4.884 1.00 87.62 75 LEU A O 1
ATOM 591 N N . ALA A 1 76 ? 8.172 6.230 -3.282 1.00 86.69 76 ALA A N 1
ATOM 592 C CA . ALA A 1 76 ? 7.441 6.856 -2.180 1.00 86.69 76 ALA A CA 1
ATOM 593 C C . ALA A 1 76 ? 7.473 8.394 -2.219 1.00 86.69 76 ALA A C 1
ATOM 595 O O . ALA A 1 76 ? 6.497 9.015 -1.823 1.00 86.69 76 ALA A O 1
ATOM 596 N N . VAL A 1 77 ? 8.561 9.004 -2.699 1.00 88.62 77 VAL A N 1
ATOM 597 C CA . VAL A 1 77 ? 8.737 10.470 -2.793 1.00 88.62 77 VAL A CA 1
ATOM 598 C C . VAL A 1 77 ? 8.291 11.027 -4.148 1.00 88.62 77 VAL A C 1
ATOM 600 O O . VAL A 1 77 ? 8.035 12.219 -4.294 1.00 88.62 77 VAL A O 1
ATOM 603 N N . SER A 1 78 ? 8.200 10.185 -5.174 1.00 89.00 78 SER A N 1
ATOM 604 C CA . SER A 1 78 ? 7.654 10.598 -6.464 1.00 89.00 78 SER A CA 1
ATOM 605 C C . SER A 1 78 ? 6.145 10.874 -6.372 1.00 89.00 78 SER A C 1
ATOM 607 O O . SER A 1 78 ? 5.467 10.303 -5.514 1.00 89.00 78 SER A O 1
ATOM 609 N N . PRO A 1 79 ? 5.565 11.630 -7.324 1.00 87.31 79 PRO A N 1
ATOM 610 C CA . PRO A 1 79 ? 4.112 11.764 -7.447 1.00 87.31 79 PRO A CA 1
ATOM 611 C C . PRO A 1 79 ? 3.376 10.421 -7.584 1.00 87.31 79 PRO A C 1
ATOM 613 O O . PRO A 1 79 ? 2.220 10.303 -7.188 1.00 87.31 79 PRO A O 1
ATOM 616 N N . ALA A 1 80 ? 4.045 9.373 -8.080 1.00 87.38 80 ALA A N 1
ATOM 617 C CA . ALA A 1 80 ? 3.481 8.024 -8.120 1.00 87.38 80 ALA A CA 1
ATOM 618 C C . ALA A 1 80 ? 3.261 7.437 -6.709 1.00 87.38 80 ALA A C 1
ATOM 620 O O . ALA A 1 80 ? 2.409 6.566 -6.520 1.00 87.38 80 ALA A O 1
ATOM 621 N N . GLY A 1 81 ? 3.982 7.938 -5.704 1.00 86.31 81 GLY A N 1
ATOM 622 C CA . GLY A 1 81 ? 3.797 7.614 -4.293 1.00 86.31 81 GLY A CA 1
ATOM 623 C C . GLY A 1 81 ? 2.427 8.031 -3.765 1.00 86.31 81 GLY A C 1
ATOM 624 O O . GLY A 1 81 ? 1.834 7.266 -3.008 1.00 86.31 81 GLY A O 1
ATOM 625 N N . LEU A 1 82 ? 1.875 9.155 -4.242 1.00 89.38 82 LEU A N 1
ATOM 626 C CA . LEU A 1 82 ? 0.514 9.604 -3.914 1.00 89.38 82 LEU A CA 1
ATOM 627 C C . LEU A 1 82 ? -0.544 8.582 -4.353 1.00 89.38 82 LEU A C 1
ATOM 629 O O . LEU A 1 82 ? -1.530 8.360 -3.659 1.00 89.38 82 LEU A O 1
ATOM 633 N N . LEU A 1 83 ? -0.304 7.916 -5.484 1.00 91.75 83 LEU A N 1
ATOM 634 C CA . LEU A 1 83 ? -1.160 6.846 -5.999 1.00 91.75 83 LEU A CA 1
ATOM 635 C C . LEU A 1 83 ? -0.840 5.476 -5.387 1.00 91.75 83 LEU A C 1
ATOM 637 O O . LEU A 1 83 ? -1.468 4.482 -5.747 1.00 91.75 83 LEU A O 1
ATOM 641 N N . GLY A 1 84 ? 0.125 5.404 -4.467 1.00 89.50 84 GLY A N 1
ATOM 642 C CA . GLY A 1 84 ? 0.497 4.178 -3.769 1.00 89.50 84 GLY A CA 1
ATOM 643 C C . GLY A 1 84 ? 1.469 3.277 -4.531 1.00 89.50 84 GLY A C 1
ATOM 644 O O . GLY A 1 84 ? 1.570 2.099 -4.195 1.00 89.50 84 GLY A O 1
ATOM 645 N N . ALA A 1 85 ? 2.215 3.776 -5.528 1.00 90.88 85 ALA A N 1
ATOM 646 C CA . ALA A 1 85 ? 3.134 2.962 -6.343 1.00 90.88 85 ALA A CA 1
ATOM 647 C C . ALA A 1 85 ? 4.116 2.122 -5.505 1.00 90.88 85 ALA A C 1
ATOM 649 O O . ALA A 1 85 ? 4.367 0.952 -5.800 1.00 90.88 85 ALA A O 1
ATOM 650 N N . HIS A 1 86 ? 4.624 2.687 -4.410 1.00 90.19 86 HIS A N 1
ATOM 651 C CA . HIS A 1 86 ? 5.518 1.981 -3.500 1.00 90.19 86 HIS A CA 1
ATOM 652 C C . HIS A 1 86 ? 4.813 0.829 -2.745 1.00 90.19 86 HIS A C 1
ATOM 654 O O . HIS A 1 86 ? 5.434 -0.202 -2.491 1.00 90.19 86 HIS A O 1
ATOM 660 N N . HIS A 1 87 ? 3.511 0.924 -2.450 1.00 91.00 87 HIS A N 1
ATOM 661 C CA . HIS A 1 87 ? 2.734 -0.182 -1.877 1.00 91.00 87 HIS A CA 1
ATOM 662 C C . HIS A 1 87 ? 2.547 -1.331 -2.870 1.00 91.00 87 HIS A C 1
ATOM 664 O O . HIS A 1 87 ? 2.714 -2.490 -2.484 1.00 91.00 87 HIS A O 1
ATOM 670 N N . TYR A 1 88 ? 2.277 -1.030 -4.143 1.00 90.25 88 TYR A N 1
ATOM 671 C CA . TYR A 1 88 ? 2.228 -2.042 -5.203 1.00 90.25 88 TYR A CA 1
ATOM 672 C C . TYR A 1 88 ? 3.585 -2.709 -5.405 1.00 90.25 88 TYR A C 1
ATOM 674 O O . TYR A 1 88 ? 3.660 -3.933 -5.500 1.00 90.25 88 TYR A O 1
ATOM 682 N N . TYR A 1 89 ? 4.667 -1.925 -5.382 1.00 86.06 89 TYR A N 1
ATOM 683 C CA . TYR A 1 89 ? 6.020 -2.461 -5.445 1.00 86.06 89 TYR A CA 1
ATOM 684 C C . TYR A 1 89 ? 6.321 -3.382 -4.259 1.00 86.06 89 TYR A C 1
ATOM 686 O O . TYR A 1 89 ? 6.930 -4.426 -4.455 1.00 86.06 89 TYR A O 1
ATOM 694 N N . LEU A 1 90 ? 5.855 -3.065 -3.049 1.00 85.19 90 LEU A N 1
ATOM 695 C CA . LEU A 1 90 ? 5.988 -3.913 -1.856 1.00 85.19 90 LEU A CA 1
ATOM 696 C C . LEU A 1 90 ? 4.961 -5.070 -1.794 1.00 85.19 90 LEU A C 1
ATOM 698 O O . LEU A 1 90 ? 4.826 -5.696 -0.746 1.00 85.19 90 LEU A O 1
ATOM 702 N N . ASN A 1 91 ? 4.237 -5.368 -2.883 1.00 84.19 91 ASN A N 1
ATOM 703 C CA . ASN A 1 91 ? 3.177 -6.389 -2.960 1.00 84.19 91 ASN A CA 1
ATOM 704 C C . ASN A 1 91 ? 2.033 -6.202 -1.939 1.00 84.19 91 ASN A C 1
ATOM 706 O O . ASN A 1 91 ? 1.326 -7.148 -1.593 1.00 84.19 91 ASN A O 1
ATOM 710 N N . ARG A 1 92 ? 1.803 -4.974 -1.465 1.00 86.75 92 ARG A N 1
ATOM 711 C CA . ARG A 1 92 ? 0.700 -4.624 -0.558 1.00 86.75 92 ARG A CA 1
ATOM 712 C C . ARG A 1 92 ? -0.467 -4.038 -1.342 1.00 86.75 92 ARG A C 1
ATOM 714 O O . ARG A 1 92 ? -0.776 -2.856 -1.218 1.00 86.75 92 ARG A O 1
ATOM 721 N N . ILE A 1 93 ? -1.119 -4.892 -2.133 1.00 87.81 93 ILE A N 1
ATOM 722 C CA . ILE A 1 93 ? -2.168 -4.497 -3.090 1.00 87.81 93 ILE A CA 1
ATOM 723 C C . ILE A 1 93 ? -3.308 -3.734 -2.401 1.00 87.81 93 ILE A C 1
ATOM 725 O O . ILE A 1 93 ? -3.723 -2.704 -2.909 1.00 87.81 93 ILE A O 1
ATOM 729 N N . GLY A 1 94 ? -3.763 -4.172 -1.220 1.00 88.12 94 GLY A N 1
ATOM 730 C CA . GLY A 1 94 ? -4.854 -3.495 -0.502 1.00 88.12 94 GLY A CA 1
ATOM 731 C C . GLY A 1 94 ? -4.552 -2.030 -0.162 1.00 88.12 94 GLY A C 1
ATOM 732 O O . GLY A 1 94 ? -5.364 -1.156 -0.448 1.00 88.12 94 GLY A O 1
ATOM 733 N N . PHE A 1 95 ? -3.361 -1.745 0.379 1.00 90.50 95 PHE A N 1
ATOM 734 C CA . PHE A 1 95 ? -2.929 -0.366 0.646 1.00 90.50 95 PHE A CA 1
ATOM 735 C C . PHE A 1 95 ? -2.645 0.414 -0.642 1.00 90.50 95 PHE A C 1
ATOM 737 O O . PHE A 1 95 ? -2.951 1.598 -0.707 1.00 90.50 95 PHE A O 1
ATOM 744 N N . GLY A 1 96 ? -2.112 -0.244 -1.677 1.00 90.75 96 GLY A N 1
ATOM 745 C CA . GLY A 1 96 ? -1.943 0.367 -2.996 1.00 90.75 96 GLY A CA 1
ATOM 746 C C . GLY A 1 96 ? -3.273 0.856 -3.569 1.00 90.75 96 GLY A C 1
ATOM 747 O O . GLY A 1 96 ? -3.386 2.024 -3.921 1.00 90.75 96 GLY A O 1
ATOM 748 N N . LEU A 1 97 ? -4.295 -0.007 -3.581 1.00 92.06 97 LEU A N 1
ATOM 749 C CA . LEU A 1 97 ? -5.644 0.323 -4.055 1.00 92.06 97 LEU A CA 1
ATOM 750 C C . LEU A 1 97 ? -6.259 1.450 -3.241 1.00 92.06 97 LEU A C 1
ATOM 752 O O . LEU A 1 97 ? -6.781 2.407 -3.810 1.00 92.06 97 LEU A O 1
ATOM 756 N N . LEU A 1 98 ? -6.151 1.356 -1.915 1.00 91.56 98 LEU A N 1
ATOM 757 C CA . LEU A 1 98 ? -6.596 2.409 -1.019 1.00 91.56 98 LEU A CA 1
ATOM 758 C C . LEU A 1 98 ? -5.987 3.753 -1.427 1.00 91.56 98 LEU A C 1
ATOM 760 O O . LEU A 1 98 ? -6.722 4.713 -1.626 1.00 91.56 98 LEU A O 1
ATOM 764 N N . TYR A 1 99 ? -4.670 3.815 -1.619 1.00 92.06 99 TYR A N 1
ATOM 765 C CA . TYR A 1 99 ? -3.979 5.042 -2.010 1.00 92.06 99 TYR A CA 1
ATOM 766 C C . TYR A 1 99 ? -4.381 5.526 -3.401 1.00 92.06 99 TYR A C 1
ATOM 768 O O . TYR A 1 99 ? -4.586 6.721 -3.579 1.00 92.06 99 TYR A O 1
ATOM 776 N N . THR A 1 100 ? -4.552 4.631 -4.373 1.00 91.81 100 THR A N 1
ATOM 777 C CA . THR A 1 100 ? -4.973 5.012 -5.727 1.00 91.81 100 THR A CA 1
ATOM 778 C C . THR A 1 100 ? -6.354 5.667 -5.729 1.00 91.81 100 THR A C 1
ATOM 780 O O . THR A 1 100 ? -6.526 6.705 -6.358 1.00 91.81 100 THR A O 1
ATOM 783 N N . PHE A 1 101 ? -7.325 5.117 -4.994 1.00 89.56 101 PHE A N 1
ATOM 784 C CA . PHE A 1 101 ? -8.693 5.651 -4.974 1.00 89.56 101 PHE A CA 1
ATOM 785 C C . PHE A 1 101 ? -8.886 6.857 -4.058 1.00 89.56 101 PHE A C 1
ATOM 787 O O . PHE A 1 101 ? -9.834 7.617 -4.232 1.00 89.56 101 PHE A O 1
ATOM 794 N N . THR A 1 102 ? -8.006 7.037 -3.077 1.00 89.62 102 THR A N 1
ATOM 795 C CA . THR A 1 102 ? -8.120 8.120 -2.091 1.00 89.62 102 THR A CA 1
ATOM 796 C C . THR A 1 102 ? -7.064 9.207 -2.271 1.00 89.62 102 THR A C 1
ATOM 798 O O . THR A 1 102 ? -7.000 10.127 -1.456 1.00 89.62 102 THR A O 1
ATOM 801 N N . PHE A 1 103 ? -6.214 9.097 -3.299 1.00 89.00 103 PHE A N 1
ATOM 802 C CA . PHE A 1 103 ? -5.011 9.918 -3.479 1.00 89.00 103 PHE A CA 1
ATOM 803 C C . PHE A 1 103 ? -4.162 9.950 -2.197 1.00 89.00 103 PHE A C 1
ATOM 805 O O . PHE A 1 103 ? -3.857 11.004 -1.635 1.00 89.00 103 PHE A O 1
ATOM 812 N N . GLY A 1 104 ? -3.874 8.753 -1.677 1.00 76.81 104 GLY A N 1
ATOM 813 C CA . GLY A 1 104 ? -3.145 8.538 -0.427 1.00 76.81 104 GLY A CA 1
ATOM 814 C C . GLY A 1 104 ? -3.910 8.943 0.834 1.00 76.81 104 GLY A C 1
ATOM 815 O O . GLY A 1 104 ? -3.302 9.107 1.883 1.00 76.81 104 GLY A O 1
ATOM 816 N N . ILE A 1 105 ? -5.232 9.093 0.743 1.00 76.69 105 ILE A N 1
ATOM 817 C CA . ILE A 1 105 ? -6.147 9.645 1.754 1.00 76.69 105 ILE A CA 1
ATOM 818 C C . ILE A 1 105 ? -6.010 11.170 1.872 1.00 76.69 105 ILE A C 1
ATOM 820 O O . ILE A 1 105 ? -5.729 11.715 2.931 1.00 76.69 105 ILE A O 1
ATOM 824 N N . PHE A 1 106 ? -6.224 11.879 0.762 1.00 86.69 106 PHE A N 1
ATOM 825 C CA . PHE A 1 106 ? -6.100 13.344 0.657 1.00 86.69 106 PHE A CA 1
ATOM 826 C C . PHE A 1 106 ? -4.676 13.872 0.906 1.00 86.69 106 PHE A C 1
ATOM 828 O O . PHE A 1 106 ? -4.487 14.962 1.439 1.00 86.69 106 PHE A O 1
ATOM 835 N N . GLY A 1 107 ? -3.653 13.094 0.540 1.00 83.94 107 GLY A N 1
ATOM 836 C CA . GLY A 1 107 ? -2.244 13.492 0.645 1.00 83.94 107 GLY A CA 1
ATOM 837 C C . GLY A 1 107 ? -1.618 13.374 2.040 1.00 83.94 107 GLY A C 1
ATOM 838 O O . GLY A 1 107 ? -0.395 13.374 2.149 1.00 83.94 107 GLY A O 1
ATOM 839 N N . VAL A 1 108 ? -2.401 13.186 3.107 1.00 87.88 108 VAL A N 1
ATOM 840 C CA . VAL A 1 108 ? -1.843 12.987 4.459 1.00 87.88 108 VAL A CA 1
ATOM 841 C C . VAL A 1 108 ? -1.090 11.660 4.553 1.00 87.88 108 VAL A C 1
ATOM 843 O O . VAL A 1 108 ? 0.028 11.627 5.066 1.00 87.88 108 VAL A O 1
ATOM 846 N N . GLY A 1 109 ? -1.650 10.573 4.013 1.00 87.19 109 GLY A N 1
ATOM 847 C CA . GLY A 1 109 ? -0.981 9.267 4.009 1.00 87.19 109 GLY A CA 1
ATOM 848 C C . GLY A 1 109 ? 0.332 9.278 3.226 1.00 87.19 109 GLY A C 1
ATOM 849 O O . GLY A 1 109 ? 1.295 8.639 3.634 1.00 87.19 109 GLY A O 1
ATOM 850 N N . TYR A 1 110 ? 0.424 10.097 2.175 1.00 88.94 110 TYR A N 1
ATOM 851 C CA . TYR A 1 110 ? 1.668 10.311 1.433 1.00 88.94 110 TYR A CA 1
ATOM 852 C C . TYR A 1 110 ? 2.784 10.906 2.310 1.00 88.94 110 TYR A C 1
ATOM 854 O O . TYR A 1 110 ? 3.913 10.420 2.281 1.00 88.94 110 TYR A O 1
ATOM 862 N N . ILE A 1 111 ? 2.463 11.895 3.153 1.00 89.56 111 ILE A N 1
ATOM 863 C CA . ILE A 1 111 ? 3.419 12.481 4.109 1.00 89.56 111 ILE A CA 1
ATOM 864 C C . ILE A 1 111 ? 3.807 11.456 5.182 1.00 89.56 111 ILE A C 1
ATOM 866 O O . ILE A 1 111 ? 4.985 11.306 5.507 1.00 89.56 111 ILE A O 1
ATOM 870 N N . VAL A 1 112 ? 2.829 10.722 5.722 1.00 88.31 112 VAL A N 1
ATOM 871 C CA . VAL A 1 112 ? 3.078 9.674 6.726 1.00 88.31 112 VAL A CA 1
ATOM 872 C C . VAL A 1 112 ? 4.025 8.608 6.176 1.00 88.31 112 VAL A C 1
ATOM 874 O O . VAL A 1 112 ? 4.936 8.166 6.881 1.00 88.31 112 VAL A O 1
ATOM 877 N N . ASP A 1 113 ? 3.871 8.229 4.910 1.00 86.75 113 ASP A N 1
ATOM 878 C CA . ASP A 1 113 ? 4.722 7.223 4.286 1.00 86.75 113 ASP A CA 1
ATOM 879 C C . ASP A 1 113 ? 6.169 7.665 4.110 1.00 86.75 113 ASP A C 1
ATOM 881 O O . ASP A 1 113 ? 7.053 6.813 4.183 1.00 86.75 113 ASP A O 1
ATOM 885 N N . TRP A 1 114 ? 6.460 8.960 3.987 1.00 87.81 114 TRP A N 1
ATOM 886 C CA . TRP A 1 114 ? 7.846 9.437 3.995 1.00 87.81 114 TRP A CA 1
ATOM 887 C C . TRP A 1 114 ? 8.556 9.117 5.310 1.00 87.81 114 TRP A C 1
ATOM 889 O O . TRP A 1 114 ? 9.699 8.667 5.308 1.00 87.81 114 TRP A O 1
ATOM 899 N N . CYS A 1 115 ? 7.875 9.276 6.443 1.00 87.50 115 CYS A N 1
ATOM 900 C CA . CYS A 1 115 ? 8.431 8.889 7.739 1.00 87.50 115 CYS A CA 1
ATOM 901 C C . CYS A 1 115 ? 8.456 7.364 7.917 1.00 87.50 115 CYS A C 1
ATOM 903 O O . CYS A 1 115 ? 9.314 6.815 8.611 1.00 87.50 115 CYS A O 1
ATOM 905 N N . ARG A 1 116 ? 7.502 6.664 7.302 1.00 86.50 116 ARG A N 1
ATOM 906 C CA . ARG A 1 116 ? 7.250 5.242 7.539 1.00 86.50 116 ARG A CA 1
ATOM 907 C C . ARG A 1 116 ? 8.021 4.312 6.602 1.00 86.50 116 ARG A C 1
ATOM 909 O O . ARG A 1 116 ? 8.255 3.157 6.964 1.00 86.50 116 ARG A O 1
ATOM 916 N N . PHE A 1 117 ? 8.477 4.782 5.439 1.00 85.56 117 PHE A N 1
ATOM 917 C CA . PHE A 1 117 ? 9.148 3.949 4.436 1.00 85.56 117 PHE A CA 1
ATOM 918 C C . PHE A 1 117 ? 10.319 3.100 4.973 1.00 85.56 117 PHE A C 1
ATOM 920 O O . PHE A 1 117 ? 10.372 1.924 4.591 1.00 85.56 117 PHE A O 1
ATOM 927 N N . PRO A 1 118 ? 11.235 3.582 5.853 1.00 85.12 118 PRO A N 1
ATOM 928 C CA . PRO A 1 118 ? 12.372 2.756 6.269 1.00 85.12 118 PRO A CA 1
ATOM 929 C C . PRO A 1 118 ? 11.900 1.538 7.071 1.00 85.12 118 PRO A C 1
ATOM 931 O O . PRO A 1 118 ? 12.432 0.434 6.942 1.00 85.12 118 PRO A O 1
ATOM 934 N N . ILE A 1 119 ? 10.834 1.722 7.850 1.00 85.88 119 ILE A N 1
ATOM 935 C CA . ILE A 1 119 ? 10.191 0.672 8.630 1.00 85.88 119 ILE A CA 1
ATOM 936 C C . ILE A 1 119 ? 9.497 -0.325 7.692 1.00 85.88 119 ILE A C 1
ATOM 938 O O . ILE A 1 119 ? 9.624 -1.536 7.880 1.00 85.88 119 ILE A O 1
ATOM 942 N N . LEU A 1 120 ? 8.791 0.164 6.668 1.00 83.31 120 LEU A N 1
ATOM 943 C CA . LEU A 1 120 ? 8.078 -0.666 5.691 1.00 83.31 120 LEU A CA 1
ATOM 944 C C . LEU A 1 120 ? 9.020 -1.568 4.899 1.00 83.31 120 LEU A C 1
ATOM 946 O O . LEU A 1 120 ? 8.749 -2.758 4.743 1.00 83.31 120 LEU A O 1
ATOM 950 N N . LEU A 1 121 ? 10.143 -1.013 4.448 1.00 84.00 121 LEU A N 1
ATOM 951 C CA . LEU A 1 121 ? 11.161 -1.760 3.727 1.00 84.00 121 LEU A CA 1
ATOM 952 C C . LEU A 1 121 ? 11.781 -2.845 4.609 1.00 84.00 121 LEU A C 1
ATOM 954 O O . LEU A 1 121 ? 11.836 -4.008 4.212 1.00 84.00 121 LEU A O 1
ATOM 958 N N . LYS A 1 122 ? 12.187 -2.479 5.832 1.00 86.69 122 LYS A N 1
ATOM 959 C CA . LYS A 1 122 ? 12.780 -3.421 6.788 1.00 86.69 122 LYS A CA 1
ATOM 960 C C . LYS A 1 122 ? 11.828 -4.577 7.098 1.00 86.69 122 LYS A C 1
ATOM 962 O O . LYS A 1 122 ? 12.257 -5.725 7.159 1.00 86.69 122 LYS A O 1
ATOM 967 N N . ARG A 1 123 ? 10.533 -4.291 7.265 1.00 84.81 123 ARG A N 1
ATOM 968 C CA . ARG A 1 123 ? 9.496 -5.311 7.491 1.00 84.81 123 ARG A CA 1
ATOM 969 C C . ARG A 1 123 ? 9.294 -6.209 6.278 1.00 84.81 123 ARG A C 1
ATOM 971 O O . ARG A 1 123 ? 9.196 -7.419 6.451 1.00 84.81 123 ARG A O 1
ATOM 978 N N . TYR A 1 124 ? 9.262 -5.636 5.076 1.00 82.44 124 TYR A N 1
ATOM 979 C CA . TYR A 1 124 ? 9.117 -6.404 3.843 1.00 82.44 124 TYR A CA 1
ATOM 980 C C . TYR A 1 124 ? 10.299 -7.363 3.639 1.00 82.44 124 TYR A C 1
ATOM 982 O O . TYR A 1 124 ? 10.084 -8.562 3.468 1.00 82.44 124 TYR A O 1
ATOM 990 N N . ASN A 1 125 ? 11.536 -6.862 3.731 1.00 83.31 125 ASN A N 1
ATOM 991 C CA . ASN A 1 125 ? 12.735 -7.686 3.561 1.00 83.31 125 ASN A CA 1
ATOM 992 C C . ASN A 1 125 ? 12.811 -8.783 4.640 1.00 83.31 125 ASN A C 1
ATOM 994 O O . ASN A 1 125 ? 13.063 -9.940 4.315 1.00 83.31 125 ASN A O 1
ATOM 998 N N . LYS A 1 126 ? 12.466 -8.465 5.897 1.00 83.44 126 LYS A N 1
ATOM 999 C CA . LYS A 1 126 ? 12.412 -9.450 6.991 1.00 83.44 126 LYS A CA 1
ATOM 1000 C C . LYS A 1 126 ? 11.324 -10.520 6.802 1.00 83.44 126 LYS A C 1
ATOM 1002 O O . LYS A 1 126 ? 11.566 -11.693 7.055 1.00 83.44 126 LYS A O 1
ATOM 1007 N N . SER A 1 127 ? 10.119 -10.146 6.363 1.00 75.25 127 SER A N 1
ATOM 1008 C CA . SER A 1 127 ? 9.016 -11.101 6.128 1.00 75.25 127 SER A CA 1
ATOM 1009 C C . SER A 1 127 ? 9.335 -12.079 4.990 1.00 75.25 127 SER A C 1
ATOM 1011 O O . SER A 1 127 ? 8.940 -13.245 5.024 1.00 75.25 127 SER A O 1
ATOM 1013 N N . LYS A 1 128 ? 10.099 -11.614 4.000 1.00 74.06 128 LYS A N 1
ATOM 1014 C CA . LYS A 1 128 ? 10.587 -12.408 2.872 1.00 74.06 128 LYS A CA 1
ATOM 1015 C C . LYS A 1 128 ? 11.613 -13.457 3.308 1.00 74.06 128 LYS A C 1
ATOM 1017 O O . LYS A 1 128 ? 11.532 -14.593 2.858 1.00 74.06 128 LYS A O 1
ATOM 1022 N N . GLU A 1 129 ? 12.505 -13.097 4.231 1.00 74.06 129 GLU A N 1
ATOM 1023 C CA . GLU A 1 129 ? 13.497 -14.001 4.829 1.00 74.06 129 GLU A CA 1
ATOM 1024 C C . GLU A 1 129 ? 12.849 -15.110 5.678 1.00 74.06 129 GLU A C 1
ATOM 1026 O O . GLU A 1 129 ? 13.227 -16.273 5.574 1.00 74.06 129 GLU A O 1
ATOM 1031 N N . ILE A 1 130 ? 11.825 -14.778 6.473 1.00 69.81 130 ILE A N 1
ATOM 1032 C CA . ILE A 1 130 ? 11.142 -15.716 7.393 1.00 69.81 130 ILE A CA 1
ATOM 1033 C C . ILE A 1 130 ? 10.172 -16.668 6.660 1.00 69.81 130 ILE A C 1
ATOM 1035 O O . ILE A 1 130 ? 9.721 -17.664 7.223 1.00 69.81 130 ILE A O 1
ATOM 1039 N N . GLY A 1 131 ? 9.882 -16.407 5.383 1.00 64.75 131 GLY A N 1
ATOM 1040 C CA . GLY A 1 131 ? 8.970 -17.221 4.589 1.00 64.75 131 GLY A CA 1
ATOM 1041 C C . GLY A 1 131 ? 7.512 -16.839 4.836 1.00 64.75 131 GLY A C 1
ATOM 1042 O O . GLY A 1 131 ? 6.792 -17.520 5.553 1.00 64.75 131 GLY A O 1
ATOM 1043 N N . HIS A 1 132 ? 7.080 -15.735 4.222 1.00 63.03 132 HIS A N 1
ATOM 1044 C CA . HIS A 1 132 ? 5.688 -15.304 4.008 1.00 63.03 132 HIS A CA 1
ATOM 1045 C C . HIS A 1 132 ? 4.691 -15.502 5.178 1.00 63.03 132 HIS A C 1
ATOM 1047 O O . HIS A 1 132 ? 3.493 -15.699 4.950 1.00 63.03 132 HIS A O 1
ATOM 1053 N N . THR A 1 133 ? 5.129 -15.380 6.435 1.00 66.31 133 THR A N 1
ATOM 1054 C CA . THR A 1 133 ? 4.206 -15.119 7.545 1.00 66.31 133 THR A CA 1
ATOM 1055 C C . THR A 1 133 ? 3.863 -13.630 7.508 1.00 66.31 133 THR A C 1
ATOM 1057 O O . THR A 1 133 ? 4.683 -12.747 7.771 1.00 66.31 133 THR A O 1
ATOM 1060 N N . SER A 1 134 ? 2.647 -13.316 7.059 1.00 72.31 134 SER A N 1
ATOM 1061 C CA . SER A 1 134 ? 2.179 -11.933 6.936 1.00 72.31 134 SER A CA 1
ATOM 1062 C C . SER A 1 134 ? 1.617 -11.466 8.277 1.00 72.31 134 SER A C 1
ATOM 1064 O O . SER A 1 134 ? 0.402 -11.352 8.441 1.00 72.31 134 SER A O 1
ATOM 1066 N N . HIS A 1 135 ? 2.506 -11.219 9.243 1.00 86.56 135 HIS A N 1
ATOM 1067 C CA . HIS A 1 135 ? 2.112 -10.579 10.497 1.00 86.56 135 HIS A CA 1
ATOM 1068 C C . HIS A 1 135 ? 1.486 -9.217 10.178 1.00 86.56 135 HIS A C 1
ATOM 1070 O O . HIS A 1 135 ? 2.006 -8.432 9.380 1.00 86.56 135 HIS A O 1
ATOM 1076 N N . LYS A 1 136 ? 0.348 -8.941 10.804 1.00 90.31 136 LYS A N 1
ATOM 1077 C CA . LYS A 1 136 ? -0.338 -7.657 10.759 1.00 90.31 136 LYS A CA 1
ATOM 1078 C C . LYS A 1 136 ? 0.377 -6.674 11.668 1.00 90.31 136 LYS A C 1
ATOM 1080 O O . LYS A 1 136 ? 0.831 -7.026 12.761 1.00 90.31 136 LYS A O 1
ATOM 1085 N N . HIS A 1 137 ? 0.473 -5.431 11.218 1.00 90.69 137 HIS A N 1
ATOM 1086 C CA . HIS A 1 137 ? 1.148 -4.382 11.963 1.00 90.69 137 HIS A CA 1
ATOM 1087 C C . HIS A 1 137 ? 0.157 -3.377 12.547 1.00 90.69 137 HIS A C 1
ATOM 1089 O O . HIS A 1 137 ? -0.863 -3.047 11.944 1.00 90.69 137 HIS A O 1
ATOM 1095 N N . LEU A 1 138 ? 0.489 -2.883 13.739 1.00 91.38 138 LEU A N 1
ATOM 1096 C CA . LEU A 1 138 ? -0.353 -1.966 14.502 1.00 91.38 138 LEU A CA 1
ATOM 1097 C C . LEU A 1 138 ? -0.521 -0.608 13.809 1.00 91.38 138 LEU A C 1
ATOM 1099 O O . LEU A 1 138 ? -1.607 -0.044 13.795 1.00 91.38 138 LEU A O 1
ATOM 1103 N N . ASP A 1 139 ? 0.545 -0.106 13.197 1.00 90.81 139 ASP A N 1
ATOM 1104 C CA . ASP A 1 139 ? 0.534 1.145 12.442 1.00 90.81 139 ASP A CA 1
ATOM 1105 C C . ASP A 1 139 ? -0.293 1.050 11.149 1.00 90.81 139 ASP A C 1
ATOM 1107 O O . ASP A 1 139 ? -1.014 1.990 10.841 1.00 90.81 139 ASP A O 1
ATOM 1111 N N . ASP A 1 140 ? -0.267 -0.083 10.433 1.00 91.44 140 ASP A N 1
ATOM 1112 C CA . ASP A 1 140 ? -1.187 -0.342 9.309 1.00 91.44 140 ASP A CA 1
ATOM 1113 C C . ASP A 1 140 ? -2.651 -0.329 9.785 1.00 91.44 140 ASP A C 1
ATOM 1115 O O . ASP A 1 140 ? -3.515 0.266 9.140 1.00 91.44 140 ASP A O 1
ATOM 1119 N N . ALA A 1 141 ? -2.931 -0.955 10.932 1.00 92.81 141 ALA A N 1
ATOM 1120 C CA . ALA A 1 141 ? -4.275 -0.994 11.499 1.00 92.81 141 ALA A CA 1
ATOM 1121 C C . ALA A 1 141 ? -4.766 0.404 11.918 1.00 92.81 141 ALA A C 1
ATOM 1123 O O . ALA A 1 141 ? -5.907 0.755 11.622 1.00 92.81 141 ALA A O 1
ATOM 1124 N N . TYR A 1 142 ? -3.907 1.228 12.531 1.00 92.56 142 TYR A N 1
ATOM 1125 C CA . TYR A 1 142 ? -4.239 2.614 12.875 1.00 92.56 142 TYR A CA 1
ATOM 1126 C C . TYR A 1 142 ? -4.395 3.519 11.647 1.00 92.56 142 TYR A C 1
ATOM 1128 O O . TYR A 1 142 ? -5.303 4.349 11.627 1.00 92.56 142 TYR A O 1
ATOM 1136 N N . LEU A 1 143 ? -3.571 3.335 10.609 1.00 91.00 143 LEU A N 1
ATOM 1137 C CA . LEU A 1 143 ? -3.667 4.097 9.359 1.00 91.00 143 LEU A CA 1
ATOM 1138 C C . LEU A 1 143 ? -4.986 3.832 8.623 1.00 91.00 143 LEU A C 1
ATOM 1140 O O . LEU A 1 143 ? -5.524 4.734 7.994 1.00 91.00 143 LEU A O 1
ATOM 1144 N N . LEU A 1 144 ? -5.526 2.615 8.724 1.00 91.62 144 LEU A N 1
ATOM 1145 C CA . LEU A 1 144 ? -6.862 2.280 8.222 1.00 91.62 144 LEU A CA 1
ATOM 1146 C C . LEU A 1 144 ? -7.972 2.773 9.154 1.00 91.62 144 LEU A C 1
ATOM 1148 O O . LEU A 1 144 ? -9.010 3.240 8.693 1.00 91.62 144 LEU A O 1
ATOM 1152 N N . TRP A 1 145 ? -7.762 2.669 10.465 1.00 92.19 145 TRP A N 1
ATOM 1153 C CA . TRP A 1 145 ? -8.757 3.025 11.472 1.00 92.19 145 TRP A CA 1
ATOM 1154 C C . TRP A 1 145 ? -9.049 4.529 11.529 1.00 92.19 145 TRP A C 1
ATOM 1156 O O . TRP A 1 145 ? -10.208 4.918 11.661 1.00 92.19 145 TRP A O 1
ATOM 1166 N N . PHE A 1 146 ? -8.039 5.390 11.418 1.00 90.50 146 PHE A N 1
ATOM 1167 C CA . PHE A 1 146 ? -8.257 6.831 11.554 1.00 90.50 146 PHE A CA 1
ATOM 1168 C C . PHE A 1 146 ? -9.201 7.397 10.468 1.00 90.50 146 PHE A C 1
ATOM 1170 O O . PHE A 1 146 ? -10.231 7.964 10.829 1.00 90.50 146 PHE A O 1
ATOM 1177 N N . PRO A 1 147 ? -8.942 7.196 9.160 1.00 89.62 147 PRO A N 1
ATOM 1178 C CA . PRO A 1 147 ? -9.786 7.736 8.096 1.00 89.62 147 PRO A CA 1
ATOM 1179 C C . PRO A 1 147 ? -10.952 6.826 7.692 1.00 89.62 147 PRO A C 1
ATOM 1181 O O . PRO A 1 147 ? -11.965 7.326 7.222 1.00 89.62 147 PRO A O 1
ATOM 1184 N N . LEU A 1 148 ? -10.827 5.502 7.837 1.00 91.19 148 LEU A N 1
ATOM 1185 C CA . LEU A 1 148 ? -11.809 4.525 7.342 1.00 91.19 148 LEU A CA 1
ATOM 1186 C C . LEU A 1 148 ? -12.331 3.582 8.434 1.00 91.19 148 LEU A C 1
ATOM 1188 O O . LEU A 1 148 ? -13.056 2.623 8.150 1.00 91.19 148 LEU A O 1
ATOM 1192 N N . GLY A 1 149 ? -11.990 3.834 9.698 1.00 85.56 149 GLY A N 1
ATOM 1193 C CA . GLY A 1 149 ? -12.391 2.974 10.806 1.00 85.56 149 GLY A CA 1
ATOM 1194 C C . GLY A 1 149 ? -13.884 3.014 11.090 1.00 85.56 149 GLY A C 1
ATOM 1195 O O . GLY A 1 149 ? -14.425 2.008 11.534 1.00 85.56 149 GLY A O 1
ATOM 1196 N N . PHE A 1 150 ? -14.577 4.109 10.768 1.00 89.94 150 PHE A N 1
ATOM 1197 C CA . PHE A 1 150 ? -16.038 4.170 10.880 1.00 89.94 150 PHE A CA 1
ATOM 1198 C C . PHE A 1 150 ? -16.749 3.246 9.875 1.00 89.94 150 PHE A C 1
ATOM 1200 O O . PHE A 1 150 ? -17.846 2.783 10.155 1.00 89.94 150 PHE A O 1
ATOM 1207 N N . LEU A 1 151 ? -16.117 2.905 8.743 1.00 92.56 151 LEU A N 1
ATOM 1208 C CA . LEU A 1 151 ? -16.604 1.862 7.827 1.00 92.56 151 LEU A CA 1
ATOM 1209 C C . LEU A 1 151 ? -16.102 0.456 8.205 1.00 92.56 151 LEU A C 1
ATOM 1211 O O . LEU A 1 151 ? -16.557 -0.530 7.634 1.00 92.56 151 LEU A O 1
ATOM 1215 N N . GLY A 1 152 ? -15.155 0.342 9.144 1.00 91.38 152 GLY A N 1
ATOM 1216 C CA . GLY A 1 152 ? -14.617 -0.941 9.604 1.00 91.38 152 GLY A CA 1
ATOM 1217 C C . GLY A 1 152 ? -13.479 -1.528 8.764 1.00 91.38 152 GLY A C 1
ATOM 1218 O O . GLY A 1 152 ? -13.204 -2.723 8.885 1.00 91.38 152 GLY A O 1
ATOM 1219 N N . PHE A 1 153 ? -12.780 -0.738 7.938 1.00 92.88 153 PHE A N 1
ATOM 1220 C CA . PHE A 1 153 ? -11.671 -1.236 7.098 1.00 92.88 153 PHE A CA 1
ATOM 1221 C C . PHE A 1 153 ? -10.529 -1.889 7.889 1.00 92.88 153 PHE A C 1
ATOM 1223 O O . PHE A 1 153 ? -9.920 -2.853 7.417 1.00 92.88 153 PHE A O 1
ATOM 1230 N N . HIS A 1 154 ? -10.271 -1.440 9.118 1.00 9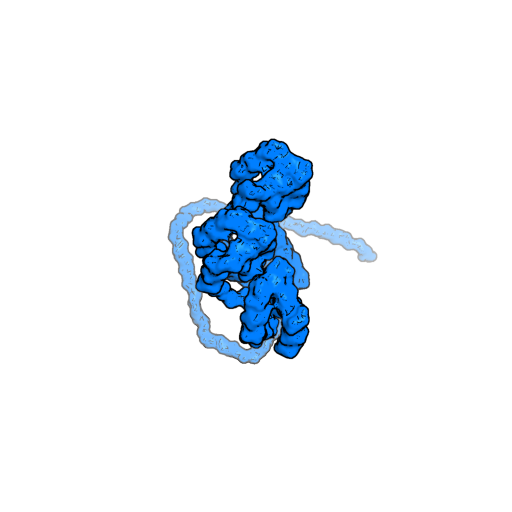3.94 154 HIS A N 1
ATOM 1231 C CA . HIS A 1 154 ? -9.295 -2.080 10.002 1.00 93.94 154 HIS A CA 1
ATOM 1232 C C . HIS A 1 154 ? -9.715 -3.502 10.407 1.00 93.94 154 HIS A C 1
ATOM 1234 O O . HIS A 1 154 ? -8.853 -4.368 10.513 1.00 93.94 154 HIS A O 1
ATOM 1240 N N . HIS A 1 155 ? -11.013 -3.802 10.552 1.00 94.44 155 HIS A N 1
ATOM 1241 C CA . HIS A 1 155 ? -11.485 -5.171 10.824 1.00 94.44 155 HIS A CA 1
ATOM 1242 C C . HIS A 1 155 ? -11.294 -6.095 9.620 1.00 94.44 155 HIS A C 1
ATOM 1244 O O . HIS A 1 155 ? -10.917 -7.254 9.798 1.00 94.44 155 HIS A O 1
ATOM 1250 N N . PHE A 1 156 ? -11.480 -5.589 8.398 1.00 93.75 156 PHE A N 1
ATOM 1251 C CA . PHE A 1 156 ? -11.170 -6.349 7.183 1.00 93.75 156 PHE A CA 1
ATOM 1252 C C . PHE A 1 156 ? -9.669 -6.656 7.074 1.00 93.75 156 PHE A C 1
ATOM 1254 O O . PHE A 1 156 ? -9.301 -7.788 6.766 1.00 93.75 156 PHE A O 1
ATOM 1261 N N . TYR A 1 157 ? -8.796 -5.699 7.408 1.00 92.25 157 TYR A N 1
ATOM 1262 C CA . TYR A 1 157 ? -7.343 -5.926 7.457 1.00 92.25 157 TYR A CA 1
ATOM 1263 C C . TYR A 1 157 ? -6.929 -6.971 8.507 1.00 92.25 157 TYR A C 1
ATOM 1265 O O . TYR A 1 157 ? -5.995 -7.746 8.282 1.00 92.25 157 TYR A O 1
ATOM 1273 N N . LEU A 1 158 ? -7.652 -7.025 9.628 1.00 93.38 158 LEU A N 1
ATOM 1274 C CA . LEU A 1 158 ? -7.428 -7.958 10.736 1.00 93.38 158 LEU A CA 1
ATOM 1275 C C . LEU A 1 158 ? -8.134 -9.314 10.556 1.00 93.38 158 LEU A C 1
ATOM 1277 O O . LEU A 1 158 ? -8.255 -10.064 11.521 1.00 93.38 158 LEU A O 1
ATOM 1281 N N . ASN A 1 159 ? -8.593 -9.650 9.343 1.00 92.06 159 ASN A N 1
ATOM 1282 C CA . ASN A 1 159 ? -9.290 -10.905 9.021 1.00 92.06 159 ASN A CA 1
ATOM 1283 C C . ASN A 1 159 ? -10.579 -11.142 9.836 1.00 92.06 159 ASN A C 1
ATOM 1285 O O . ASN A 1 159 ? -10.962 -12.283 10.091 1.00 92.06 159 ASN A O 1
ATOM 1289 N N . ARG A 1 160 ? -11.287 -10.075 10.226 1.00 92.75 160 ARG A N 1
ATOM 1290 C CA . ARG A 1 160 ? -12.567 -10.145 10.953 1.00 92.75 160 ARG A CA 1
ATOM 1291 C C . ARG A 1 160 ? -13.712 -9.603 10.086 1.00 92.75 160 ARG A C 1
ATOM 1293 O O . ARG A 1 160 ? -14.285 -8.563 10.417 1.00 92.75 160 ARG A O 1
ATOM 1300 N N . PRO A 1 161 ? -14.085 -10.291 8.987 1.00 94.12 161 PRO A N 1
ATOM 1301 C CA . PRO A 1 161 ? -15.025 -9.759 7.998 1.00 94.12 161 PRO A CA 1
ATOM 1302 C C . PRO A 1 161 ? -16.418 -9.507 8.576 1.00 94.12 161 PRO A C 1
ATOM 1304 O O . PRO A 1 161 ? -17.050 -8.527 8.211 1.00 94.12 161 PRO A O 1
ATOM 1307 N N . VAL A 1 162 ? -16.875 -10.332 9.525 1.00 95.06 162 VAL A N 1
ATOM 1308 C CA . VAL A 1 162 ? -18.180 -10.146 10.183 1.00 95.06 162 VAL A CA 1
ATOM 1309 C C . VAL A 1 162 ? -18.241 -8.807 10.924 1.00 95.06 162 VAL A C 1
ATOM 1311 O O . VAL A 1 162 ? -19.204 -8.063 10.771 1.00 95.06 162 VAL A O 1
ATOM 1314 N N . TRP A 1 163 ? -17.192 -8.462 11.680 1.00 94.19 163 TRP A N 1
ATOM 1315 C CA . TRP A 1 163 ? -17.110 -7.177 12.384 1.00 94.19 163 TRP A CA 1
ATOM 1316 C C . TRP A 1 163 ? -16.942 -6.001 11.419 1.00 94.19 163 TRP A C 1
ATOM 1318 O O . TRP A 1 163 ? -17.546 -4.956 11.637 1.00 94.19 163 TRP A O 1
ATOM 1328 N N . GLY A 1 164 ? -16.180 -6.183 10.336 1.00 93.06 164 GLY A N 1
ATOM 1329 C CA . GLY A 1 164 ? -16.060 -5.184 9.272 1.00 93.06 164 GLY A CA 1
ATOM 1330 C C . GLY A 1 164 ? -17.399 -4.886 8.594 1.00 93.06 164 GLY A C 1
ATOM 1331 O O . GLY A 1 164 ? -17.782 -3.726 8.487 1.00 93.06 164 GLY A O 1
ATOM 1332 N N . LEU A 1 165 ? -18.156 -5.921 8.213 1.00 95.25 165 LEU A N 1
ATOM 1333 C CA . LEU A 1 165 ? -19.495 -5.775 7.631 1.00 95.25 165 LEU A CA 1
ATOM 1334 C C . LEU A 1 165 ? -20.455 -5.095 8.608 1.00 95.25 165 LEU A C 1
ATOM 1336 O O . LEU A 1 165 ? -21.176 -4.181 8.221 1.00 95.25 165 LEU A O 1
ATOM 1340 N N . LEU A 1 166 ? -20.427 -5.492 9.882 1.00 94.81 166 LEU A N 1
ATOM 1341 C CA . LEU A 1 166 ? -21.235 -4.857 10.918 1.00 94.81 166 LEU A CA 1
ATOM 1342 C C . LEU A 1 166 ? -20.921 -3.359 11.016 1.00 94.81 166 LEU A C 1
ATOM 1344 O O . LEU A 1 166 ? -21.843 -2.547 11.019 1.00 94.81 166 LEU A O 1
ATOM 1348 N N . TYR A 1 167 ? -19.643 -2.976 11.045 1.00 94.19 167 TYR A N 1
ATOM 1349 C CA . TYR A 1 167 ? -19.230 -1.569 11.071 1.00 94.19 167 TYR A CA 1
ATOM 1350 C C . TYR A 1 167 ? -19.694 -0.822 9.819 1.00 94.19 167 TYR A C 1
ATOM 1352 O O . TYR A 1 167 ? -20.199 0.288 9.943 1.00 94.19 167 TYR A O 1
ATOM 1360 N N . MET A 1 168 ? -19.610 -1.439 8.642 1.00 94.44 168 MET A N 1
ATOM 1361 C CA . MET A 1 168 ? -20.036 -0.829 7.383 1.00 94.44 168 MET A CA 1
ATOM 1362 C C . MET A 1 168 ? -21.537 -0.501 7.356 1.00 94.44 168 MET A C 1
ATOM 1364 O O . MET A 1 168 ? -21.913 0.556 6.859 1.00 94.44 168 MET A O 1
ATOM 1368 N N . PHE A 1 169 ? -22.392 -1.353 7.934 1.00 92.81 169 PHE A N 1
ATOM 1369 C CA . PHE A 1 169 ? -23.841 -1.104 8.004 1.00 92.81 169 PHE A CA 1
ATOM 1370 C C . PHE A 1 169 ? -24.274 -0.222 9.184 1.00 92.81 169 PHE A C 1
ATOM 1372 O O . PHE A 1 169 ? -25.376 0.317 9.174 1.00 92.81 169 PHE A O 1
ATOM 1379 N N . THR A 1 170 ? -23.428 -0.067 10.203 1.00 93.56 170 THR A N 1
ATOM 1380 C CA . THR A 1 170 ? -23.751 0.674 11.440 1.00 93.56 170 THR A CA 1
ATOM 1381 C C . THR A 1 170 ? -22.938 1.958 11.613 1.00 93.56 170 THR A C 1
ATOM 1383 O O . THR A 1 170 ? -23.039 2.609 12.656 1.00 93.56 170 THR A O 1
ATOM 1386 N N . PHE A 1 171 ? -22.102 2.296 10.625 1.00 89.62 171 PHE A N 1
ATOM 1387 C CA . PHE A 1 171 ? -21.086 3.349 10.699 1.00 89.62 171 PHE A CA 1
ATOM 1388 C C . PHE A 1 171 ? -20.228 3.233 11.975 1.00 89.62 171 PHE A C 1
ATOM 1390 O O . PHE A 1 171 ? -20.054 4.179 12.746 1.00 89.62 171 PHE A O 1
ATOM 1397 N N . GLY A 1 172 ? -19.731 2.016 12.225 1.00 70.56 172 GLY A N 1
ATOM 1398 C CA . GLY A 1 172 ? -18.844 1.702 13.344 1.00 70.56 172 GLY A CA 1
ATOM 1399 C C . GLY A 1 172 ? -19.547 1.611 14.697 1.00 70.56 172 GLY A C 1
ATOM 1400 O O . GLY A 1 172 ? -18.923 1.869 15.724 1.00 70.56 172 GLY A O 1
ATOM 1401 N N . LEU A 1 173 ? -20.835 1.250 14.691 1.00 78.94 173 LEU A N 1
ATOM 1402 C CA . LEU A 1 173 ? -21.786 1.300 15.810 1.00 78.94 173 LEU A CA 1
ATOM 1403 C C . LEU A 1 173 ? -21.996 2.721 16.359 1.00 78.94 173 LEU A C 1
ATOM 1405 O O . LEU A 1 173 ? -21.723 2.997 17.527 1.00 78.94 173 LEU A O 1
ATOM 1409 N N . LEU A 1 174 ? -22.494 3.618 15.496 1.00 88.31 174 LEU A N 1
ATOM 1410 C CA . LEU A 1 174 ? -22.779 5.036 15.789 1.00 88.31 174 LEU A CA 1
ATOM 1411 C C . LEU A 1 174 ? -21.552 5.827 16.285 1.00 88.31 174 LEU A C 1
ATOM 1413 O O . LEU A 1 174 ? -21.672 6.737 17.102 1.00 88.31 174 LEU A O 1
ATOM 1417 N N . GLY A 1 175 ? -20.353 5.462 15.821 1.00 85.81 175 GLY A N 1
ATOM 1418 C CA . GLY A 1 175 ? -19.090 6.114 16.194 1.00 85.81 175 GLY A CA 1
ATOM 1419 C C . GLY A 1 175 ? -18.504 5.696 17.550 1.00 85.81 175 GLY A C 1
ATOM 1420 O O . GLY A 1 175 ? -17.319 5.922 17.795 1.00 85.81 175 GLY A O 1
ATOM 1421 N N . ILE A 1 176 ? -19.265 5.012 18.410 1.00 91.94 176 ILE A N 1
ATOM 1422 C CA . ILE A 1 176 ? -18.762 4.528 19.707 1.00 91.94 176 ILE A CA 1
ATOM 1423 C C . ILE A 1 176 ? -17.766 3.382 19.497 1.00 91.94 176 ILE A C 1
ATOM 1425 O O . ILE A 1 176 ? -16.697 3.362 20.106 1.00 91.94 176 ILE A O 1
ATOM 1429 N N . GLY A 1 177 ? -18.076 2.445 18.598 1.00 91.44 177 GLY A N 1
ATOM 1430 C CA . GLY A 1 177 ? -17.173 1.341 18.268 1.00 91.44 177 GLY A CA 1
ATOM 1431 C C . GLY A 1 177 ? -15.856 1.818 17.650 1.00 91.44 177 GLY A C 1
ATOM 1432 O O . GLY A 1 177 ? -14.808 1.231 17.915 1.00 91.44 177 GLY A O 1
ATOM 1433 N N . TRP A 1 178 ? -15.880 2.924 16.901 1.00 92.00 178 TRP A N 1
ATOM 1434 C CA . TRP A 1 178 ? -14.670 3.578 16.394 1.00 92.00 178 TRP A CA 1
ATOM 1435 C C . TRP A 1 178 ? -13.761 4.065 17.535 1.00 92.00 178 TRP A C 1
ATOM 1437 O O . TRP A 1 178 ? -12.566 3.774 17.513 1.00 92.00 178 TRP A O 1
ATOM 1447 N N . LEU A 1 179 ? -14.315 4.704 18.572 1.00 92.25 179 LEU A N 1
ATOM 1448 C CA . LEU A 1 179 ? -13.552 5.131 19.754 1.00 92.25 179 LEU A CA 1
ATOM 1449 C C . LEU A 1 179 ? -13.034 3.950 20.581 1.00 92.25 179 LEU A C 1
ATOM 1451 O O . LEU A 1 179 ? -11.880 3.949 20.998 1.00 92.25 179 LEU A O 1
ATOM 1455 N N . ILE A 1 180 ? -13.858 2.923 20.803 1.00 92.88 180 ILE A N 1
ATOM 1456 C CA . ILE A 1 180 ? -13.445 1.725 21.551 1.00 92.88 180 ILE A CA 1
ATOM 1457 C C . ILE A 1 180 ? -12.271 1.033 20.847 1.00 92.88 180 ILE A C 1
ATOM 1459 O O . ILE A 1 180 ? -11.337 0.562 21.505 1.00 92.88 180 ILE A O 1
ATOM 1463 N N . ASP A 1 181 ? -12.294 0.994 19.513 1.00 92.94 181 ASP A N 1
ATOM 1464 C CA . ASP A 1 181 ? -11.250 0.367 18.709 1.00 92.94 181 ASP A CA 1
ATOM 1465 C C . ASP A 1 181 ? -9.881 1.051 18.840 1.00 92.94 181 ASP A C 1
ATOM 1467 O O . ASP A 1 181 ? -8.874 0.346 18.765 1.00 92.94 181 ASP A O 1
ATOM 1471 N N . LEU A 1 182 ? -9.818 2.352 19.161 1.00 93.31 182 LEU A N 1
ATOM 1472 C CA . LEU A 1 182 ? -8.563 3.053 19.475 1.00 93.31 182 LEU A CA 1
ATOM 1473 C C . LEU A 1 182 ? -7.783 2.341 20.592 1.00 93.31 182 LEU A C 1
ATOM 1475 O O . LEU A 1 182 ? -6.585 2.079 20.453 1.00 93.31 182 LEU A O 1
ATOM 1479 N N . CYS A 1 183 ? -8.477 1.996 21.681 1.00 94.06 183 CYS A N 1
ATOM 1480 C CA . CYS A 1 183 ? -7.876 1.414 22.881 1.00 94.06 183 CYS A CA 1
ATOM 1481 C C . CYS A 1 183 ? -7.563 -0.078 22.715 1.00 94.06 183 CYS A C 1
ATOM 1483 O O . CYS A 1 183 ? -6.542 -0.569 23.194 1.00 94.06 183 CYS A O 1
ATOM 1485 N N . ARG A 1 184 ? -8.431 -0.834 22.036 1.00 93.75 184 ARG A N 1
ATOM 1486 C CA . ARG A 1 184 ? -8.268 -2.297 21.903 1.00 93.75 184 ARG A CA 1
ATOM 1487 C C . ARG A 1 184 ? -7.435 -2.736 20.701 1.00 93.75 184 ARG A C 1
ATOM 1489 O O . ARG A 1 184 ? -7.154 -3.931 20.604 1.00 93.75 184 ARG A O 1
ATOM 1496 N N . MET A 1 185 ? -7.025 -1.827 19.811 1.00 94.06 185 MET A N 1
ATOM 1497 C CA . MET A 1 185 ? -6.324 -2.166 18.564 1.00 94.06 185 MET A CA 1
ATOM 1498 C C . MET A 1 185 ? -5.117 -3.082 18.786 1.00 94.06 185 MET A C 1
ATOM 1500 O O . MET A 1 185 ? -4.961 -4.080 18.084 1.00 94.06 185 MET A O 1
ATOM 1504 N N . TRP A 1 186 ? -4.306 -2.793 19.809 1.00 93.88 186 TRP A N 1
ATOM 1505 C CA . TRP A 1 186 ? -3.122 -3.589 20.146 1.00 93.88 186 TRP A CA 1
ATOM 1506 C C . TRP A 1 186 ? -3.448 -5.079 20.323 1.00 93.88 186 TRP A C 1
ATOM 1508 O O . TRP A 1 186 ? -2.757 -5.943 19.786 1.00 93.88 186 TRP A O 1
ATOM 1518 N N . LYS A 1 187 ? -4.571 -5.379 20.985 1.00 94.50 187 LYS A N 1
ATOM 1519 C CA . LYS A 1 187 ? -5.003 -6.730 21.313 1.00 94.50 187 LYS A CA 1
ATOM 1520 C C . LYS A 1 187 ? -5.607 -7.413 20.104 1.00 94.50 187 LYS A C 1
ATOM 1522 O O . LYS A 1 187 ? -5.416 -8.608 19.918 1.00 94.50 187 LYS A O 1
ATOM 1527 N N . LEU A 1 188 ? -6.312 -6.656 19.265 1.00 94.62 188 LEU A N 1
ATOM 1528 C CA . LEU A 1 188 ? -6.845 -7.170 18.008 1.00 94.62 188 LEU A CA 1
ATOM 1529 C C . LEU A 1 188 ? -5.723 -7.611 17.064 1.00 94.62 188 LEU A C 1
ATOM 1531 O O . LEU A 1 188 ? -5.805 -8.694 16.492 1.00 94.62 188 LEU A O 1
ATOM 1535 N N . VAL A 1 189 ? -4.668 -6.802 16.944 1.00 95.25 189 VAL A N 1
ATOM 1536 C CA . VAL A 1 189 ? -3.487 -7.123 16.133 1.00 95.25 189 VAL A CA 1
ATOM 1537 C C . VAL A 1 189 ? -2.739 -8.321 16.715 1.00 95.25 189 VAL A C 1
ATOM 1539 O O . VAL A 1 189 ? -2.414 -9.246 15.976 1.00 95.25 189 VAL A O 1
ATOM 1542 N N . GLU A 1 190 ? -2.508 -8.342 18.031 1.00 93.56 190 GLU A N 1
ATOM 1543 C CA . GLU A 1 190 ? -1.842 -9.462 18.706 1.00 93.56 190 GLU A CA 1
ATOM 1544 C C . GLU A 1 190 ? -2.600 -10.780 18.488 1.00 93.56 190 GLU A C 1
ATOM 1546 O O . GLU A 1 190 ? -2.006 -11.778 18.088 1.00 93.56 190 GLU A O 1
ATOM 1551 N N . ASN A 1 191 ? -3.919 -10.775 18.696 1.00 94.06 191 ASN A N 1
ATOM 1552 C CA . ASN A 1 191 ? -4.755 -11.959 18.524 1.00 94.06 191 ASN A CA 1
ATOM 1553 C C . ASN A 1 191 ? -4.781 -12.432 17.062 1.00 94.06 191 ASN A C 1
ATOM 1555 O O . ASN A 1 191 ? -4.670 -13.628 16.812 1.00 94.06 191 ASN A O 1
ATOM 1559 N N . CYS A 1 192 ? -4.883 -11.505 16.102 1.00 93.12 192 CYS A N 1
ATOM 1560 C CA . CYS A 1 192 ? -4.848 -11.833 14.675 1.00 93.12 192 CYS A CA 1
ATOM 1561 C C . CYS A 1 192 ? -3.517 -12.488 14.284 1.00 93.12 192 CYS A C 1
ATOM 1563 O O . CYS A 1 192 ? -3.496 -13.476 13.555 1.00 93.12 192 CYS A O 1
ATOM 1565 N N . ASN A 1 193 ? -2.402 -11.971 14.803 1.00 92.88 193 ASN A N 1
ATOM 1566 C CA . ASN A 1 193 ? -1.083 -12.530 14.528 1.00 92.88 193 ASN A CA 1
ATOM 1567 C C . ASN A 1 193 ? -0.915 -13.931 15.120 1.00 92.88 193 ASN A C 1
ATOM 1569 O O . ASN A 1 193 ? -0.429 -14.810 14.417 1.00 92.88 193 ASN A O 1
ATOM 1573 N N . LYS A 1 194 ? -1.394 -14.167 16.350 1.00 91.88 194 LYS A N 1
ATOM 1574 C CA . LYS A 1 194 ? -1.399 -15.511 16.954 1.00 91.88 194 LYS A CA 1
ATOM 1575 C C . LYS A 1 194 ? -2.165 -16.518 16.099 1.00 91.88 194 LYS A C 1
ATOM 1577 O O . LYS A 1 194 ? -1.668 -17.606 15.838 1.00 91.88 194 LYS A O 1
ATOM 1582 N N . GLU A 1 195 ? -3.334 -16.128 15.598 1.00 90.62 195 GLU A N 1
ATOM 1583 C CA . GLU A 1 195 ? -4.141 -16.983 14.725 1.00 90.62 195 GLU A CA 1
ATOM 1584 C C . GLU A 1 195 ? -3.441 -17.284 13.385 1.00 90.62 195 GLU A C 1
ATOM 1586 O O . GLU A 1 195 ? -3.524 -18.398 12.865 1.00 90.62 195 GLU A O 1
ATOM 1591 N N . ILE A 1 196 ? -2.738 -16.304 12.806 1.00 89.44 196 ILE A N 1
ATOM 1592 C CA . ILE A 1 196 ? -1.938 -16.508 11.589 1.00 89.44 196 ILE A CA 1
ATOM 1593 C C . ILE A 1 196 ? -0.824 -17.524 11.851 1.00 89.44 196 ILE A C 1
ATOM 1595 O O . ILE A 1 196 ? -0.658 -18.447 11.051 1.00 89.44 196 ILE A O 1
ATOM 1599 N N . ASP A 1 197 ? -0.109 -17.385 12.966 1.00 88.00 197 ASP A N 1
ATOM 1600 C CA . ASP A 1 197 ? 0.970 -18.296 13.347 1.00 88.00 197 ASP A CA 1
ATOM 1601 C C . ASP A 1 197 ? 0.433 -19.723 13.521 1.00 88.00 197 ASP A C 1
ATOM 1603 O O . ASP A 1 197 ? 0.945 -20.661 12.906 1.00 88.00 197 ASP A O 1
ATOM 1607 N N . GLU A 1 198 ? -0.670 -19.893 14.252 1.00 89.12 198 GLU A N 1
ATOM 1608 C CA . GLU A 1 198 ? -1.342 -21.185 14.429 1.00 89.12 198 GLU A CA 1
ATOM 1609 C C . GLU A 1 198 ? -1.734 -21.830 13.091 1.00 89.12 198 GLU A C 1
ATOM 1611 O O . GLU A 1 198 ? -1.419 -22.997 12.840 1.00 89.12 198 GLU A O 1
ATOM 1616 N N . ARG A 1 199 ? -2.358 -21.076 12.176 1.00 86.44 199 ARG A N 1
ATOM 1617 C CA . ARG A 1 199 ? -2.740 -21.577 10.841 1.00 86.44 199 ARG A CA 1
ATOM 1618 C C . ARG A 1 199 ? -1.525 -22.010 10.022 1.00 86.44 199 ARG A C 1
ATOM 1620 O O . ARG A 1 199 ? -1.588 -23.013 9.303 1.00 86.44 199 ARG A O 1
ATOM 1627 N N . VAL A 1 200 ? -0.421 -21.275 10.119 1.00 84.75 200 VAL A N 1
ATOM 1628 C CA . VAL A 1 200 ? 0.835 -21.610 9.438 1.00 84.75 200 VAL A CA 1
ATOM 1629 C C . VAL A 1 200 ? 1.440 -22.887 10.022 1.00 84.75 200 VAL A C 1
ATOM 1631 O O . VAL A 1 200 ? 1.821 -23.773 9.252 1.00 84.75 200 VAL A O 1
ATOM 1634 N N . HIS A 1 201 ? 1.474 -23.030 11.349 1.00 84.12 201 HIS A N 1
ATOM 1635 C CA . HIS A 1 201 ? 1.945 -24.245 12.019 1.00 84.12 201 HIS A CA 1
ATOM 1636 C C . HIS A 1 201 ? 1.119 -25.474 11.620 1.00 84.12 201 HIS A C 1
ATOM 1638 O O . HIS A 1 201 ? 1.691 -26.490 11.225 1.00 84.12 201 HIS A O 1
ATOM 1644 N N . LEU A 1 202 ? -0.213 -25.369 11.616 1.00 86.38 202 LEU A N 1
ATOM 1645 C CA . LEU A 1 202 ? -1.105 -26.452 11.188 1.00 86.38 202 LEU A CA 1
ATOM 1646 C C . LEU A 1 202 ? -0.895 -26.831 9.716 1.00 86.38 202 LEU A C 1
ATOM 1648 O O . LEU A 1 202 ? -0.804 -28.011 9.380 1.00 86.38 202 LEU A O 1
ATOM 1652 N N . THR A 1 203 ? -0.763 -25.840 8.830 1.00 83.19 203 THR A N 1
ATOM 1653 C CA . THR A 1 203 ? -0.530 -26.077 7.396 1.00 83.19 203 THR A CA 1
ATOM 1654 C C . THR A 1 203 ? 0.813 -26.766 7.153 1.00 83.19 203 THR A C 1
ATOM 1656 O O . THR A 1 203 ? 0.899 -27.685 6.335 1.00 83.19 203 THR A O 1
ATOM 1659 N N . ARG A 1 204 ? 1.863 -26.349 7.872 1.00 79.19 204 ARG A N 1
ATOM 1660 C CA . ARG A 1 204 ? 3.188 -26.976 7.814 1.00 79.19 204 ARG A CA 1
ATOM 1661 C C . ARG A 1 204 ? 3.125 -28.423 8.302 1.00 79.19 204 ARG A C 1
ATOM 1663 O O . ARG A 1 204 ? 3.595 -29.300 7.583 1.00 79.19 204 ARG A O 1
ATOM 1670 N N . ASN A 1 205 ? 2.488 -28.665 9.448 1.00 81.88 205 ASN A N 1
ATOM 1671 C CA . ASN A 1 205 ? 2.339 -30.000 10.029 1.00 81.88 205 ASN A CA 1
ATOM 1672 C C . ASN A 1 205 ? 1.577 -30.950 9.092 1.00 81.88 205 ASN A C 1
ATOM 1674 O O . ASN A 1 205 ? 2.040 -32.057 8.820 1.00 81.88 205 ASN A O 1
ATOM 1678 N N . ASN A 1 206 ? 0.461 -30.500 8.512 1.00 83.06 206 ASN A N 1
ATOM 1679 C CA . ASN A 1 206 ? -0.298 -31.297 7.546 1.00 83.06 206 ASN A CA 1
ATOM 1680 C C . ASN A 1 206 ? 0.529 -31.643 6.297 1.00 83.06 206 ASN A C 1
ATOM 1682 O O . ASN A 1 206 ? 0.469 -32.774 5.818 1.00 83.06 206 ASN A O 1
ATOM 1686 N N . ARG A 1 207 ? 1.349 -30.711 5.783 1.00 74.31 207 ARG A N 1
ATOM 1687 C CA . ARG A 1 207 ? 2.249 -30.995 4.649 1.00 74.31 207 ARG A CA 1
ATOM 1688 C C . ARG A 1 207 ? 3.344 -31.996 4.996 1.00 74.31 207 ARG A C 1
ATOM 1690 O O . ARG A 1 207 ? 3.638 -32.851 4.169 1.00 74.31 207 ARG A O 1
ATOM 1697 N N . SER A 1 208 ? 3.929 -31.916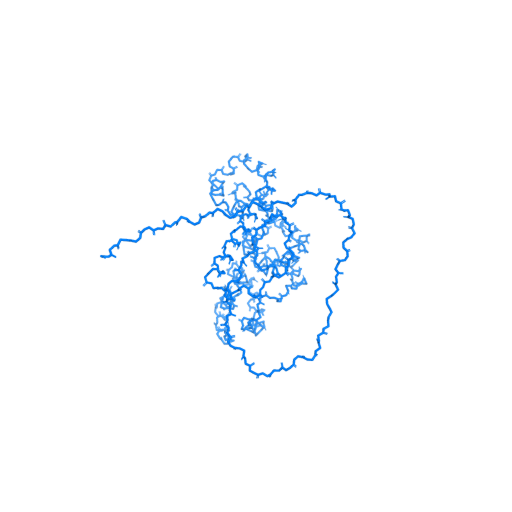 6.190 1.00 68.38 208 SER A N 1
ATOM 1698 C CA . SER A 1 208 ? 4.915 -32.907 6.637 1.00 68.38 208 SER A CA 1
ATOM 1699 C C . SER A 1 208 ? 4.320 -34.305 6.807 1.00 68.38 208 SER A C 1
ATOM 1701 O O . SER A 1 208 ? 4.987 -35.280 6.485 1.00 68.38 208 SER A O 1
ATOM 1703 N N . VAL A 1 209 ? 3.065 -34.414 7.255 1.00 72.12 209 VAL A N 1
ATOM 1704 C CA . VAL A 1 209 ? 2.362 -35.706 7.340 1.00 72.12 209 VAL A CA 1
ATOM 1705 C C . VAL A 1 209 ? 2.064 -36.259 5.943 1.00 72.12 209 VAL A C 1
ATOM 1707 O O . VAL A 1 209 ? 2.246 -37.448 5.702 1.00 72.12 209 VAL A O 1
ATOM 1710 N N . ALA A 1 210 ? 1.655 -35.403 5.001 1.00 72.50 210 ALA A N 1
ATOM 1711 C CA . ALA A 1 210 ? 1.373 -35.806 3.622 1.00 72.50 210 ALA A CA 1
ATOM 1712 C C . ALA A 1 210 ? 2.635 -36.169 2.811 1.00 72.50 210 ALA A C 1
ATOM 1714 O O . ALA A 1 210 ? 2.545 -36.919 1.841 1.00 72.50 210 ALA A O 1
ATOM 1715 N N . ASN A 1 211 ? 3.806 -35.643 3.184 1.00 62.00 211 ASN A N 1
ATOM 1716 C CA . ASN A 1 211 ? 5.089 -35.980 2.572 1.00 62.00 211 ASN A CA 1
ATOM 1717 C C . ASN A 1 211 ? 6.221 -35.977 3.625 1.00 62.00 211 ASN A C 1
ATOM 1719 O O . ASN A 1 211 ? 6.795 -34.915 3.901 1.00 62.00 211 ASN A O 1
ATOM 1723 N N . PRO A 1 212 ? 6.604 -37.154 4.159 1.00 60.78 212 PRO A N 1
ATOM 1724 C CA . PRO A 1 212 ? 7.654 -37.281 5.175 1.00 60.78 212 PRO A CA 1
ATOM 1725 C C . PRO A 1 212 ? 9.029 -36.760 4.724 1.00 60.78 212 PRO A C 1
ATOM 1727 O O . PRO A 1 212 ? 9.843 -36.359 5.553 1.00 60.78 212 PRO A O 1
ATOM 1730 N N . ASN A 1 213 ? 9.283 -36.706 3.411 1.00 58.28 213 ASN A N 1
ATOM 1731 C CA . ASN A 1 213 ? 10.556 -36.253 2.841 1.00 58.28 213 ASN A CA 1
ATOM 1732 C C . ASN A 1 213 ? 10.675 -34.718 2.744 1.00 58.28 213 ASN A C 1
ATOM 1734 O O . ASN A 1 213 ? 11.713 -34.206 2.332 1.00 58.28 213 ASN A O 1
ATOM 1738 N N . TYR A 1 214 ? 9.638 -33.960 3.117 1.00 53.88 214 TYR A N 1
ATOM 1739 C CA . TYR A 1 214 ? 9.616 -32.497 2.983 1.00 53.88 214 TYR A CA 1
ATOM 1740 C C . TYR A 1 214 ? 10.312 -31.746 4.141 1.00 53.88 214 TYR A C 1
ATOM 1742 O O . TYR A 1 214 ? 10.571 -30.548 4.037 1.00 53.88 214 TYR A O 1
ATOM 1750 N N . ILE A 1 215 ? 10.633 -32.417 5.255 1.00 54.31 215 ILE A N 1
ATOM 1751 C CA . ILE A 1 215 ? 11.104 -31.744 6.484 1.00 54.31 215 ILE A CA 1
ATOM 1752 C C . ILE A 1 215 ? 12.584 -31.310 6.415 1.00 54.31 215 ILE A C 1
ATOM 1754 O O . ILE A 1 215 ? 12.981 -30.378 7.107 1.00 54.31 215 ILE A O 1
ATOM 1758 N N . GLN A 1 216 ? 13.403 -31.900 5.541 1.00 38.56 216 GLN A N 1
ATOM 1759 C CA . GLN A 1 216 ? 14.864 -31.681 5.512 1.00 38.56 216 GLN A CA 1
ATOM 1760 C C . GLN A 1 216 ? 15.318 -30.310 4.956 1.00 38.56 216 GLN A C 1
ATOM 1762 O O . GLN A 1 216 ? 16.512 -30.033 4.905 1.00 38.56 216 GLN A O 1
ATOM 1767 N N . GLY A 1 217 ? 14.404 -29.444 4.509 1.00 44.16 217 GLY A N 1
ATOM 1768 C CA . GLY A 1 217 ? 14.774 -28.351 3.607 1.00 44.16 217 GLY A CA 1
ATOM 1769 C C . GLY A 1 217 ? 14.974 -26.953 4.189 1.00 44.16 217 GLY A C 1
ATOM 1770 O O . GLY A 1 217 ? 15.763 -26.206 3.619 1.00 44.16 217 GLY A O 1
ATOM 1771 N N . GLN A 1 218 ? 14.227 -26.507 5.205 1.00 43.25 218 GLN A N 1
ATOM 1772 C CA . GLN A 1 218 ? 14.117 -25.059 5.461 1.00 43.25 218 GLN A CA 1
ATOM 1773 C C . GLN A 1 218 ? 13.760 -24.716 6.925 1.00 43.25 218 GLN A C 1
ATOM 1775 O O . GLN A 1 218 ? 12.676 -25.073 7.391 1.00 43.25 218 GLN A O 1
ATOM 1780 N N . TYR A 1 219 ? 14.630 -23.908 7.554 1.00 37.66 219 TYR A N 1
ATOM 1781 C CA . TYR A 1 219 ? 14.508 -23.160 8.827 1.00 37.66 219 TYR A CA 1
ATOM 1782 C C . TYR A 1 219 ? 15.075 -23.788 10.116 1.00 37.66 219 TYR A C 1
ATOM 1784 O O . TYR A 1 219 ? 14.338 -24.230 10.994 1.00 37.66 219 TYR A O 1
ATOM 1792 N N . TYR A 1 220 ? 16.395 -23.645 10.298 1.00 34.59 220 TYR A N 1
ATOM 1793 C CA . TYR A 1 220 ? 16.980 -23.353 11.611 1.00 34.59 220 TYR A CA 1
ATOM 1794 C C . TYR A 1 220 ? 16.997 -21.832 11.796 1.00 34.59 220 TYR A C 1
ATOM 1796 O O . TYR A 1 220 ? 17.719 -21.123 11.102 1.00 34.59 220 TYR A O 1
ATOM 1804 N N . GLY A 1 221 ? 16.167 -21.329 12.706 1.00 37.06 221 GLY A N 1
ATOM 1805 C CA . GLY A 1 221 ? 16.086 -19.911 13.035 1.00 37.06 221 GLY A CA 1
ATOM 1806 C C . GLY A 1 221 ? 15.219 -19.701 14.269 1.00 37.06 221 GLY A C 1
ATOM 1807 O O . GLY A 1 221 ? 14.022 -19.481 14.149 1.00 37.06 221 GLY A O 1
ATOM 1808 N N . ASN A 1 222 ? 15.842 -19.827 15.442 1.00 41.09 222 ASN A N 1
ATOM 1809 C CA . ASN A 1 222 ? 15.436 -19.282 16.741 1.00 41.09 222 ASN A CA 1
ATOM 1810 C C . ASN A 1 222 ? 13.931 -19.304 17.067 1.00 41.09 222 ASN A C 1
ATOM 1812 O O . ASN A 1 222 ? 13.256 -18.276 17.028 1.00 41.09 222 ASN A O 1
ATOM 1816 N N . MET A 1 223 ? 13.439 -20.463 17.504 1.00 36.56 223 MET A N 1
ATOM 1817 C CA . MET A 1 223 ? 12.255 -20.521 18.363 1.00 36.56 223 MET A CA 1
ATOM 1818 C C . MET A 1 223 ? 12.699 -20.197 19.799 1.00 36.56 223 MET A C 1
ATOM 1820 O O . MET A 1 223 ? 13.687 -20.783 20.249 1.00 36.56 223 MET A O 1
ATOM 1824 N N . PRO A 1 224 ? 12.027 -19.304 20.548 1.00 33.34 224 PRO A N 1
ATOM 1825 C CA . PRO A 1 224 ? 12.243 -19.228 21.984 1.00 33.34 224 PRO A CA 1
ATOM 1826 C C . PRO A 1 224 ? 11.745 -20.543 22.590 1.00 33.34 224 PRO A C 1
ATOM 1828 O O . PRO A 1 224 ? 10.552 -20.837 22.596 1.00 33.34 224 PRO A O 1
ATOM 1831 N N . THR A 1 225 ? 12.677 -21.368 23.054 1.00 32.34 225 THR A N 1
ATOM 1832 C CA . THR A 1 225 ? 12.395 -22.606 23.776 1.00 32.34 225 THR A CA 1
ATOM 1833 C C . THR A 1 225 ? 11.677 -22.273 25.078 1.00 32.34 225 THR A C 1
ATOM 1835 O O . THR A 1 225 ? 12.305 -21.897 26.064 1.00 32.34 225 THR A O 1
ATOM 1838 N N . THR A 1 226 ? 10.353 -22.412 25.096 1.00 31.92 226 THR A N 1
ATOM 1839 C CA . THR A 1 226 ? 9.632 -22.681 26.340 1.00 31.92 226 THR A CA 1
ATOM 1840 C C . THR A 1 226 ? 9.661 -24.188 26.550 1.00 31.92 226 THR A C 1
ATOM 1842 O O . THR A 1 226 ? 9.000 -24.946 25.847 1.00 31.92 226 THR A O 1
ATOM 1845 N N . THR A 1 227 ? 10.512 -24.611 27.479 1.00 34.38 227 THR A N 1
ATOM 1846 C CA . THR A 1 227 ? 10.669 -25.988 27.940 1.00 34.38 227 THR A CA 1
ATOM 1847 C C . THR A 1 227 ? 9.334 -26.529 28.452 1.00 34.38 227 THR A C 1
ATOM 1849 O O . THR A 1 227 ? 8.893 -26.166 29.538 1.00 34.38 227 THR A O 1
ATOM 1852 N N . VAL A 1 228 ? 8.712 -27.430 27.694 1.00 33.41 228 VAL A N 1
ATOM 1853 C CA . VAL A 1 228 ? 7.765 -28.417 28.223 1.00 33.41 228 VAL A CA 1
ATOM 1854 C C . VAL A 1 228 ? 8.283 -29.773 27.764 1.00 33.41 228 VAL A C 1
ATOM 1856 O O . VAL A 1 228 ? 8.492 -30.000 26.574 1.00 33.41 228 VAL A O 1
ATOM 1859 N N . GLY A 1 229 ? 8.639 -30.603 28.739 1.00 29.55 229 GLY A N 1
ATOM 1860 C CA . GLY A 1 229 ? 9.386 -31.833 28.531 1.00 29.55 229 GLY A CA 1
ATOM 1861 C C . GLY A 1 229 ? 8.608 -32.943 27.828 1.00 29.55 229 GLY A C 1
ATOM 1862 O O . GLY A 1 229 ? 7.384 -32.962 27.813 1.00 29.55 229 GLY A O 1
ATOM 1863 N N . GLY A 1 230 ? 9.390 -33.908 27.338 1.00 28.20 230 GLY A N 1
ATOM 1864 C CA . GLY A 1 230 ? 8.957 -35.276 27.073 1.00 28.20 230 GLY A CA 1
ATOM 1865 C C . GLY A 1 230 ? 8.309 -35.494 25.712 1.00 28.20 230 GLY A C 1
ATOM 1866 O O . GLY A 1 230 ? 7.155 -35.158 25.510 1.00 28.20 230 GLY A O 1
ATOM 1867 N N . HIS A 1 231 ? 9.062 -36.083 24.783 1.00 29.28 231 HIS A N 1
ATOM 1868 C CA . HIS A 1 231 ? 8.842 -37.434 24.245 1.00 29.28 231 HIS A CA 1
ATOM 1869 C C . HIS A 1 231 ? 9.827 -37.629 23.085 1.00 29.28 231 HIS A C 1
ATOM 1871 O O . HIS A 1 231 ? 9.692 -37.037 22.018 1.00 29.28 231 HIS A O 1
ATOM 1877 N N . VAL A 1 232 ? 10.864 -38.433 23.317 1.00 33.81 232 VAL A N 1
ATOM 1878 C CA . VAL A 1 232 ? 11.805 -38.862 22.277 1.00 33.81 232 VAL A CA 1
ATOM 1879 C C . VAL A 1 232 ? 11.119 -39.995 21.506 1.00 33.81 232 VAL A C 1
ATOM 1881 O O . VAL A 1 232 ? 10.771 -40.992 22.143 1.00 33.81 232 VAL A O 1
ATOM 1884 N N . PRO A 1 233 ? 10.874 -39.903 20.187 1.00 34.50 233 PRO A N 1
ATOM 1885 C CA . PRO A 1 233 ? 10.397 -41.062 19.450 1.00 34.50 233 PRO A CA 1
ATOM 1886 C C . PRO A 1 233 ? 11.530 -42.089 19.356 1.00 34.50 233 PRO A C 1
ATOM 1888 O O . PRO A 1 233 ? 12.615 -41.815 18.845 1.00 34.50 233 PRO A O 1
ATOM 1891 N N . VAL A 1 234 ? 11.260 -43.277 19.892 1.00 31.83 234 VAL A N 1
ATOM 1892 C CA . VAL A 1 234 ? 12.110 -44.463 19.795 1.00 31.83 234 VAL A CA 1
ATOM 1893 C C . VAL A 1 234 ? 12.217 -44.857 18.320 1.00 31.83 234 VAL A C 1
ATOM 1895 O O . VAL A 1 234 ? 11.220 -45.207 17.691 1.00 31.83 234 VAL A O 1
ATOM 1898 N N . SER A 1 235 ? 13.426 -44.7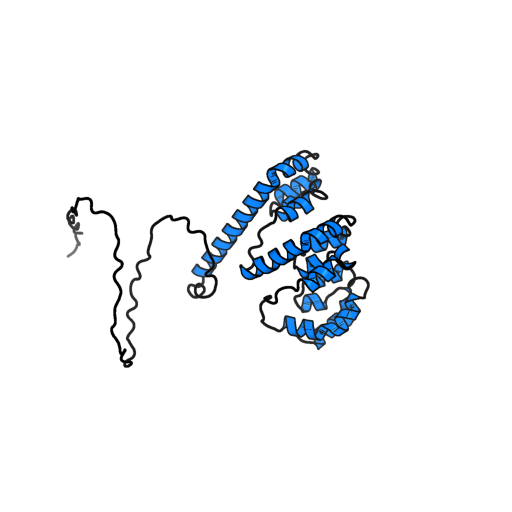77 17.761 1.00 29.50 235 SER A N 1
ATOM 1899 C CA . SER A 1 235 ? 13.729 -45.239 16.404 1.00 29.50 235 SER A CA 1
ATOM 1900 C C . SER A 1 235 ? 13.845 -46.764 16.406 1.00 29.50 235 SER A C 1
ATOM 1902 O O . SER A 1 235 ? 14.867 -47.317 16.813 1.00 29.50 235 SER A O 1
ATOM 1904 N N . TYR A 1 236 ? 12.785 -47.456 15.990 1.00 30.62 236 TYR A N 1
ATOM 1905 C CA . TYR A 1 236 ? 12.850 -48.884 15.698 1.00 30.62 236 TYR A CA 1
ATOM 1906 C C . TYR A 1 236 ? 13.333 -49.094 14.257 1.00 30.62 236 TYR A C 1
ATOM 1908 O O . TYR A 1 236 ? 12.618 -48.796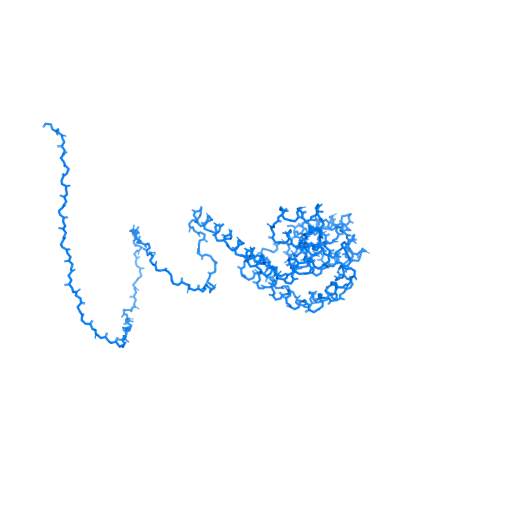 13.307 1.00 30.62 236 TYR A O 1
ATOM 1916 N N . GLY A 1 237 ? 14.537 -49.658 14.125 1.00 31.27 237 GLY A N 1
ATOM 1917 C CA . GLY A 1 237 ? 14.909 -50.582 13.050 1.00 31.27 237 GLY A CA 1
ATOM 1918 C C . GLY A 1 237 ? 15.103 -50.013 11.641 1.00 31.27 237 GLY A C 1
ATOM 1919 O O . GLY A 1 237 ? 14.193 -50.034 10.821 1.00 31.27 237 GLY A O 1
ATOM 1920 N N . GLN A 1 238 ? 16.351 -49.699 11.291 1.00 31.12 238 GLN A N 1
ATOM 1921 C CA . GLN A 1 238 ? 16.842 -49.876 9.921 1.00 31.12 238 GLN A CA 1
ATOM 1922 C C . GLN A 1 238 ? 17.995 -50.883 9.938 1.00 31.12 238 GLN A C 1
ATOM 1924 O O . GLN A 1 238 ? 19.150 -50.527 10.145 1.00 31.12 238 GLN A O 1
ATOM 1929 N N . PHE A 1 239 ? 17.669 -52.158 9.722 1.00 33.88 239 PHE A N 1
ATOM 1930 C CA . PHE A 1 239 ? 18.637 -53.143 9.250 1.00 33.88 239 PHE A CA 1
ATOM 1931 C C . PHE A 1 239 ? 18.630 -53.092 7.720 1.00 33.88 239 PHE A C 1
ATOM 1933 O O . PHE A 1 239 ? 17.709 -53.594 7.081 1.00 33.88 239 PHE A O 1
ATOM 1940 N N . GLY A 1 240 ? 19.640 -52.449 7.139 1.00 36.56 240 GLY A N 1
ATOM 1941 C CA . GLY A 1 240 ? 19.970 -52.538 5.717 1.00 36.56 240 GLY A CA 1
ATOM 1942 C C . GLY A 1 240 ? 21.411 -53.042 5.567 1.00 36.56 240 GLY A C 1
ATOM 1943 O O . GLY A 1 240 ? 22.249 -52.683 6.395 1.00 36.56 240 GLY A O 1
ATOM 1944 N N . PRO A 1 241 ? 21.720 -53.897 4.577 1.00 35.66 241 PRO A N 1
ATOM 1945 C CA . PRO A 1 241 ? 23.050 -54.484 4.438 1.00 35.66 241 PRO A CA 1
ATOM 1946 C C . PRO A 1 241 ? 24.091 -53.427 4.036 1.00 35.66 241 PRO A C 1
ATOM 1948 O O . PRO A 1 241 ? 23.904 -52.690 3.069 1.00 35.66 241 PRO A O 1
ATOM 1951 N N . CYS A 1 242 ? 25.198 -53.363 4.780 1.00 35.00 242 CYS A N 1
ATOM 1952 C CA . CYS A 1 242 ? 26.335 -52.491 4.487 1.00 35.00 242 CYS A CA 1
ATOM 1953 C C . CYS A 1 242 ? 26.991 -52.853 3.136 1.00 35.00 242 CYS A C 1
ATOM 1955 O O . CYS A 1 242 ? 27.272 -54.033 2.908 1.00 35.00 242 CYS A O 1
ATOM 1957 N N . PRO A 1 243 ? 27.331 -51.877 2.272 1.00 38.22 243 PRO A N 1
ATOM 1958 C CA . PRO A 1 243 ? 28.259 -52.102 1.166 1.00 38.22 243 PRO A CA 1
ATOM 1959 C C . PRO A 1 243 ? 29.682 -52.352 1.706 1.00 38.22 243 PRO A C 1
ATOM 1961 O O . PRO A 1 243 ? 30.092 -51.692 2.666 1.00 38.22 243 PRO A O 1
ATOM 1964 N N . PRO A 1 244 ? 30.455 -53.282 1.120 1.00 35.88 244 PRO A N 1
ATOM 1965 C CA . PRO A 1 244 ? 31.778 -53.623 1.617 1.00 35.88 244 PRO A CA 1
ATOM 1966 C C . PRO A 1 244 ? 32.820 -52.582 1.195 1.00 35.88 244 PRO A C 1
ATOM 1968 O O . PRO A 1 244 ? 32.973 -52.280 0.015 1.00 35.88 244 PRO A O 1
ATOM 1971 N N . GLY A 1 245 ? 33.592 -52.116 2.177 1.00 35.19 245 GLY A N 1
ATOM 1972 C CA . GLY A 1 245 ? 34.918 -51.547 1.955 1.00 35.19 245 GLY A CA 1
ATOM 1973 C C . GLY A 1 245 ? 34.986 -50.027 1.920 1.00 35.19 245 GLY A C 1
ATOM 1974 O O . GLY A 1 245 ? 35.062 -49.460 0.847 1.00 35.19 245 GLY A O 1
ATOM 1975 N N . TYR A 1 246 ? 35.096 -49.400 3.093 1.00 31.41 246 TYR A N 1
ATOM 1976 C CA . TYR A 1 246 ? 36.045 -48.308 3.340 1.00 31.41 246 TYR A CA 1
ATOM 1977 C C . TYR A 1 246 ? 36.438 -48.355 4.822 1.00 31.41 246 TYR A C 1
ATOM 1979 O O . TYR A 1 246 ? 35.612 -48.186 5.716 1.00 31.41 246 TYR A O 1
ATOM 1987 N N . SER A 1 247 ? 37.706 -48.664 5.085 1.00 32.31 247 SER A N 1
ATOM 1988 C CA . SER A 1 247 ? 38.324 -48.641 6.411 1.00 32.31 247 SER A CA 1
ATOM 1989 C C . SER A 1 247 ? 38.367 -47.208 6.944 1.00 32.31 247 SER A C 1
ATOM 1991 O O . SER A 1 247 ? 38.956 -46.350 6.292 1.00 32.31 247 SER A O 1
ATOM 1993 N N . ASN A 1 248 ? 37.781 -46.955 8.118 1.00 33.56 248 ASN A N 1
ATOM 1994 C CA . ASN A 1 248 ? 37.930 -45.694 8.847 1.00 33.56 248 ASN A CA 1
ATOM 1995 C C . ASN A 1 248 ? 39.273 -45.699 9.608 1.00 33.56 248 ASN A C 1
ATOM 1997 O O . ASN A 1 248 ? 39.412 -46.480 10.555 1.00 33.56 248 ASN A O 1
ATOM 2001 N N . PRO A 1 249 ? 40.265 -44.872 9.238 1.00 36.09 249 PRO A N 1
ATOM 2002 C CA . PRO A 1 249 ? 41.469 -44.703 10.021 1.00 36.09 249 PRO A CA 1
ATOM 2003 C C . PRO A 1 249 ? 41.243 -43.521 10.966 1.00 36.09 249 PRO A C 1
ATOM 2005 O O . PRO A 1 249 ? 41.375 -42.380 10.537 1.00 36.09 249 PRO A O 1
ATOM 2008 N N . ASN A 1 250 ? 40.856 -43.810 12.214 1.00 32.44 250 ASN A N 1
ATOM 2009 C CA . ASN A 1 250 ? 41.313 -43.172 13.464 1.00 32.44 250 ASN A CA 1
ATOM 2010 C C . ASN A 1 250 ? 40.209 -43.241 14.554 1.00 32.44 250 ASN A C 1
ATOM 2012 O O . ASN A 1 250 ? 39.223 -42.505 14.479 1.00 32.44 250 ASN A O 1
ATOM 2016 N N . PRO A 1 251 ? 40.334 -44.105 15.580 1.00 37.69 251 PRO A N 1
ATOM 2017 C CA . PRO A 1 251 ? 39.451 -44.104 16.743 1.00 37.69 251 PRO A CA 1
ATOM 2018 C C . PRO A 1 251 ? 39.983 -43.105 17.780 1.00 37.69 251 PRO A C 1
ATOM 2020 O O . PRO A 1 251 ? 41.050 -43.316 18.351 1.00 37.69 251 PRO A O 1
ATOM 2023 N N . GLY A 1 252 ? 39.266 -42.006 18.037 1.00 31.25 252 GLY A N 1
ATOM 2024 C CA . GLY A 1 252 ? 39.792 -40.960 18.915 1.00 31.25 252 GLY A CA 1
ATOM 2025 C C . GLY A 1 252 ? 38.758 -40.072 19.605 1.00 31.25 252 GLY A C 1
ATOM 2026 O O . GLY A 1 252 ? 38.337 -39.072 19.046 1.00 31.25 252 GLY A O 1
ATOM 2027 N N . ILE A 1 253 ? 38.483 -40.427 20.865 1.00 27.77 253 ILE A N 1
ATOM 2028 C C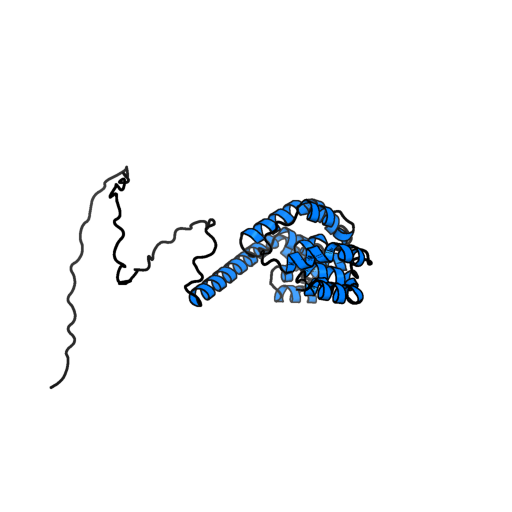A . ILE A 1 253 ? 38.289 -39.550 22.039 1.00 27.77 253 ILE A CA 1
ATOM 2029 C C . ILE A 1 253 ? 37.030 -38.657 22.083 1.00 27.77 253 ILE A C 1
ATOM 2031 O O . ILE A 1 253 ? 36.981 -37.565 21.524 1.00 27.77 253 ILE A O 1
ATOM 2035 N N . TYR A 1 254 ? 36.061 -39.065 22.911 1.00 28.25 254 TYR A N 1
ATOM 2036 C CA . TYR A 1 254 ? 35.062 -38.166 23.501 1.00 28.25 254 TYR A CA 1
ATOM 2037 C C . TYR A 1 254 ? 35.632 -37.535 24.783 1.00 28.25 254 TYR A C 1
ATOM 2039 O O . TYR A 1 254 ? 36.066 -38.284 25.662 1.00 28.25 254 TYR A O 1
ATOM 2047 N N . PRO A 1 255 ? 35.605 -36.203 24.965 1.00 33.62 255 PRO A N 1
ATOM 2048 C CA . PRO A 1 255 ? 35.845 -35.616 26.274 1.00 33.62 255 PRO A CA 1
ATOM 2049 C C . PRO A 1 255 ? 34.576 -35.676 27.142 1.00 33.62 255 PRO A C 1
ATOM 2051 O O . PRO A 1 255 ? 33.511 -35.172 26.787 1.00 33.62 255 PRO A O 1
ATOM 2054 N N . THR A 1 256 ? 34.728 -36.301 28.306 1.00 31.42 256 THR A N 1
ATOM 2055 C CA . THR A 1 256 ? 33.834 -36.290 29.470 1.00 31.42 256 THR A CA 1
ATOM 2056 C C . THR A 1 256 ? 33.529 -34.866 29.951 1.00 31.42 256 THR A C 1
ATOM 2058 O O . THR A 1 256 ? 34.454 -34.113 30.254 1.00 31.42 256 THR A O 1
ATOM 2061 N N . GLN A 1 257 ? 32.247 -34.505 30.094 1.00 28.94 257 GLN A N 1
ATOM 2062 C CA . GLN A 1 257 ? 31.846 -33.303 30.836 1.00 28.94 257 GLN A CA 1
ATOM 2063 C C . GLN A 1 257 ? 31.938 -33.564 32.344 1.00 28.94 257 GLN A C 1
ATOM 2065 O O . GLN A 1 257 ? 31.238 -34.413 32.893 1.00 28.94 257 GLN A O 1
ATOM 2070 N N . GLN A 1 258 ? 32.808 -32.810 33.012 1.00 26.48 258 GLN A N 1
ATOM 2071 C CA . GLN A 1 258 ? 32.926 -32.757 34.462 1.00 26.48 258 GLN A CA 1
ATOM 2072 C C . GLN A 1 258 ? 31.857 -31.795 35.007 1.00 26.48 258 GLN A C 1
ATOM 2074 O O . GLN A 1 258 ? 32.040 -30.580 34.982 1.00 26.48 258 GLN A O 1
ATOM 2079 N N . ASN A 1 259 ? 30.733 -32.333 35.487 1.00 30.02 259 ASN A N 1
ATOM 2080 C CA . ASN A 1 259 ? 29.744 -31.548 36.227 1.00 30.02 259 ASN A CA 1
ATOM 2081 C C . ASN A 1 259 ? 30.216 -31.369 37.674 1.00 30.02 259 ASN A C 1
ATOM 2083 O O . ASN A 1 259 ? 30.289 -32.325 38.446 1.00 30.02 259 ASN A O 1
ATOM 2087 N N . GLY A 1 260 ? 30.556 -30.129 38.024 1.00 29.55 260 GLY A N 1
ATOM 2088 C CA . GLY A 1 260 ? 30.717 -29.694 39.405 1.00 29.55 260 GLY A CA 1
ATOM 2089 C C . GLY A 1 260 ? 29.360 -29.488 40.080 1.00 29.55 260 GLY A C 1
ATOM 2090 O O . GLY A 1 260 ? 28.392 -29.112 39.426 1.00 29.55 260 GLY A O 1
ATOM 2091 N N . TYR A 1 261 ? 29.365 -29.676 41.401 1.00 29.14 261 TYR A N 1
ATOM 2092 C CA . TYR A 1 261 ? 28.300 -29.440 42.386 1.00 29.14 261 TYR A CA 1
ATOM 2093 C C . TYR A 1 261 ? 27.352 -30.616 42.693 1.00 29.14 261 TYR A C 1
ATOM 2095 O O . TYR A 1 261 ? 26.321 -30.809 42.062 1.00 29.14 261 TYR A O 1
ATOM 2103 N N . GLY A 1 262 ? 27.678 -31.303 43.798 1.00 31.75 262 GLY A N 1
ATOM 2104 C CA . GLY A 1 262 ? 26.703 -31.637 44.844 1.00 31.75 262 GLY A CA 1
ATOM 2105 C C . GLY A 1 262 ? 26.081 -33.031 44.802 1.00 31.75 262 GLY A C 1
ATOM 2106 O O . GLY A 1 262 ? 24.992 -33.216 44.276 1.00 31.75 262 GLY A O 1
ATOM 2107 N N . ALA A 1 263 ? 26.724 -33.991 45.465 1.00 31.41 263 ALA A N 1
ATOM 2108 C CA . ALA A 1 263 ? 26.081 -35.223 45.910 1.00 31.41 263 ALA A CA 1
ATOM 2109 C C . ALA A 1 263 ? 25.117 -34.944 47.080 1.00 31.41 263 ALA A C 1
ATOM 2111 O O . ALA A 1 263 ? 25.541 -34.339 48.062 1.00 31.41 263 ALA A O 1
ATOM 2112 N N . VAL A 1 264 ? 23.876 -35.449 47.017 1.00 33.31 264 VAL A N 1
ATOM 2113 C CA . VAL A 1 264 ? 23.060 -35.802 48.197 1.00 33.31 264 VAL A CA 1
ATOM 2114 C C . VAL A 1 264 ? 22.249 -37.077 47.893 1.00 33.31 264 VAL A C 1
ATOM 2116 O O . VAL A 1 264 ? 21.786 -37.290 46.778 1.00 33.31 264 VAL A O 1
ATOM 2119 N N . HIS A 1 265 ? 22.180 -37.934 48.910 1.00 28.08 265 HIS A N 1
ATOM 2120 C CA . HIS A 1 265 ? 21.836 -39.358 48.981 1.00 28.08 265 HIS A CA 1
ATOM 2121 C C . HIS A 1 265 ? 20.383 -39.793 48.679 1.00 28.08 265 HIS A C 1
ATOM 2123 O O . HIS A 1 265 ? 19.445 -39.126 49.100 1.00 28.08 265 HIS A O 1
ATOM 2129 N N . GLY A 1 266 ? 20.260 -41.039 48.176 1.00 28.75 266 GLY A N 1
ATOM 2130 C CA . GLY A 1 266 ? 19.142 -41.991 48.380 1.00 28.75 266 GLY A CA 1
ATOM 2131 C C . GLY A 1 266 ? 17.921 -41.759 47.477 1.00 28.75 266 GLY A C 1
ATOM 2132 O O . GLY A 1 266 ? 17.420 -40.654 47.410 1.00 28.75 266 GLY A O 1
ATOM 2133 N N . MET A 1 267 ? 17.343 -42.727 46.762 1.00 32.34 267 MET A N 1
ATOM 2134 C CA . MET A 1 267 ? 17.124 -44.138 47.083 1.00 32.34 267 MET A CA 1
ATOM 2135 C C . MET A 1 267 ? 17.094 -44.966 45.781 1.00 32.34 267 MET A C 1
ATOM 2137 O O . MET A 1 267 ? 16.373 -44.638 44.841 1.00 32.34 267 MET A O 1
ATOM 2141 N N . ASN A 1 268 ? 17.887 -46.040 45.744 1.00 40.41 268 ASN A N 1
ATOM 2142 C CA . ASN A 1 268 ? 17.783 -47.129 44.774 1.00 40.41 268 ASN A CA 1
ATOM 2143 C C . ASN A 1 268 ? 16.704 -48.099 45.258 1.00 40.41 268 ASN A C 1
ATOM 2145 O O . ASN A 1 268 ? 17.035 -48.892 46.127 1.00 40.41 268 ASN A O 1
ATOM 2149 N N . GLU A 1 269 ? 15.497 -48.105 44.691 1.00 31.30 269 GLU A N 1
ATOM 2150 C CA . GLU A 1 269 ? 14.597 -49.271 44.772 1.00 31.30 269 GLU A CA 1
ATOM 2151 C C . GLU A 1 269 ? 13.751 -49.366 43.488 1.00 31.30 269 GLU A C 1
ATOM 2153 O O . GLU A 1 269 ? 12.794 -48.620 43.289 1.00 31.30 269 GLU A O 1
ATOM 2158 N N . GLN A 1 270 ? 14.124 -50.276 42.579 1.00 35.88 270 GLN A N 1
ATOM 2159 C CA . GLN A 1 270 ? 13.196 -50.786 41.564 1.00 35.88 270 GLN A CA 1
ATOM 2160 C C . GLN A 1 270 ? 12.232 -51.778 42.238 1.00 35.88 270 GLN A C 1
ATOM 2162 O O . GLN A 1 270 ? 12.720 -52.711 42.879 1.00 35.88 270 GLN A O 1
ATOM 2167 N N . PRO A 1 271 ? 10.901 -51.669 42.075 1.00 37.12 271 PRO A N 1
ATOM 2168 C CA . PRO A 1 271 ? 10.001 -52.763 42.428 1.00 37.12 271 PRO A CA 1
ATOM 2169 C C . PRO A 1 271 ? 10.021 -53.875 41.350 1.00 37.12 271 PRO A C 1
ATOM 2171 O O . PRO A 1 271 ? 10.262 -53.585 40.173 1.00 37.12 271 PRO A O 1
ATOM 2174 N N . PRO A 1 272 ? 9.796 -55.148 41.736 1.00 35.56 272 PRO A N 1
ATOM 2175 C CA . PRO A 1 272 ? 10.016 -56.323 40.889 1.00 35.56 272 PRO A CA 1
ATOM 2176 C C . PRO A 1 272 ? 8.928 -56.506 39.813 1.00 35.56 272 PRO A C 1
ATOM 2178 O O . PRO A 1 272 ? 7.833 -55.949 39.936 1.00 35.56 272 PRO A O 1
ATOM 2181 N N . PRO A 1 273 ? 9.197 -57.302 38.759 1.00 35.72 273 PRO A N 1
ATOM 2182 C CA . PRO A 1 273 ? 8.241 -57.536 37.685 1.00 35.72 273 PRO A CA 1
ATOM 2183 C C . PRO A 1 273 ? 7.127 -58.467 38.179 1.00 35.72 273 PRO A C 1
ATOM 2185 O O . PRO A 1 273 ? 7.400 -59.598 38.577 1.00 35.72 273 PRO A O 1
ATOM 2188 N N . TYR A 1 274 ? 5.875 -58.006 38.161 1.00 39.12 274 TYR A N 1
ATOM 2189 C CA . TYR A 1 274 ? 4.732 -58.888 38.394 1.00 39.12 274 TYR A CA 1
ATOM 2190 C C . TYR A 1 274 ? 4.437 -59.729 37.146 1.00 39.12 274 TYR A C 1
ATOM 2192 O O . TYR A 1 274 ? 4.599 -59.288 36.007 1.00 39.12 274 TYR A O 1
ATOM 2200 N N . GLU A 1 275 ? 4.049 -60.970 37.421 1.00 35.69 275 GLU A N 1
ATOM 2201 C CA . GLU A 1 275 ? 3.870 -62.105 36.523 1.00 35.69 275 GLU A CA 1
ATOM 2202 C C . GLU A 1 275 ? 2.944 -61.863 35.326 1.00 35.69 275 GLU A C 1
ATOM 2204 O O . GLU A 1 275 ? 1.906 -61.204 35.404 1.00 35.69 275 GLU A O 1
ATOM 2209 N N . ALA A 1 276 ? 3.313 -62.501 34.213 1.00 38.09 276 ALA A N 1
ATOM 2210 C CA . ALA A 1 276 ? 2.499 -62.641 33.020 1.00 38.09 276 ALA A CA 1
ATOM 2211 C C . ALA A 1 276 ? 1.248 -63.487 33.309 1.00 38.09 276 ALA A C 1
ATOM 2213 O O . ALA A 1 276 ? 1.346 -64.661 33.664 1.00 38.09 276 ALA A O 1
ATOM 2214 N N . ALA A 1 277 ? 0.067 -62.907 33.093 1.00 35.59 277 ALA A N 1
ATOM 2215 C CA . ALA A 1 277 ? -1.177 -63.662 33.045 1.00 35.59 277 ALA A CA 1
ATOM 2216 C C . ALA A 1 277 ? -1.172 -64.581 31.809 1.00 35.59 277 ALA A C 1
ATOM 2218 O O . ALA A 1 277 ? -1.138 -64.120 30.665 1.00 35.59 277 ALA A O 1
ATOM 2219 N N . SER A 1 278 ? -1.184 -65.889 32.050 1.00 38.62 278 SER A N 1
ATOM 2220 C CA . SER A 1 278 ? -1.313 -66.936 31.042 1.00 38.62 278 SER A CA 1
ATOM 2221 C C . SER A 1 278 ? -2.738 -66.978 30.473 1.00 38.62 278 SER A C 1
ATOM 2223 O O . SER A 1 278 ? -3.731 -66.996 31.199 1.00 38.62 278 SER A O 1
ATOM 2225 N N . ILE A 1 279 ? -2.839 -66.994 29.143 1.00 39.41 279 ILE A N 1
ATOM 2226 C CA . ILE A 1 279 ? -4.089 -67.169 28.392 1.00 39.41 279 ILE A CA 1
ATOM 2227 C C . ILE A 1 279 ? -4.296 -68.678 28.164 1.00 39.41 279 ILE A C 1
ATOM 2229 O O . ILE A 1 279 ? -3.380 -69.316 27.643 1.00 39.41 279 ILE A O 1
ATOM 2233 N N . PRO A 1 280 ? -5.458 -69.279 28.489 1.00 40.38 280 PRO A N 1
ATOM 2234 C CA . PRO A 1 280 ? -5.715 -70.679 28.173 1.00 40.38 280 PRO A CA 1
ATOM 2235 C C . PRO A 1 280 ? -6.183 -70.828 26.716 1.00 40.38 280 PRO A C 1
ATOM 2237 O O . PRO A 1 280 ? -7.213 -70.282 26.316 1.00 40.38 280 PRO A O 1
ATOM 2240 N N . THR A 1 281 ? -5.446 -71.597 25.917 1.00 39.44 281 THR A N 1
ATOM 2241 C CA . THR A 1 281 ? -5.868 -72.076 24.593 1.00 39.44 281 THR A CA 1
AT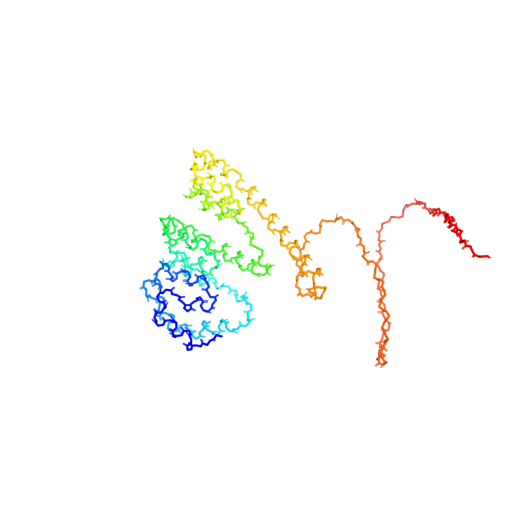OM 2242 C C . THR A 1 281 ? -6.775 -73.309 24.726 1.00 39.44 281 THR A C 1
ATOM 2244 O O . THR A 1 281 ? -6.488 -74.233 25.484 1.00 39.44 281 THR A O 1
ATOM 2247 N N . LYS A 1 282 ? -7.898 -73.317 23.991 1.00 35.88 282 LYS A N 1
ATOM 2248 C CA . LYS A 1 282 ? -8.837 -74.449 23.850 1.00 35.88 282 LYS A CA 1
ATOM 2249 C C . LYS A 1 282 ? -8.492 -75.329 22.635 1.00 35.88 282 LYS A C 1
ATOM 2251 O O . LYS A 1 282 ? -8.190 -74.778 21.581 1.00 35.88 282 LYS A O 1
ATOM 2256 N N . GLY A 1 283 ? -8.727 -76.643 22.776 1.00 38.84 283 GLY A N 1
ATOM 2257 C CA . GLY A 1 283 ? -8.877 -77.662 21.711 1.00 38.84 283 GLY A CA 1
ATOM 2258 C C . GLY A 1 283 ? -7.575 -78.404 21.390 1.00 38.84 283 GLY A C 1
ATOM 2259 O O . GLY A 1 283 ? -6.564 -77.752 21.175 1.00 38.84 283 GLY A O 1
ATOM 2260 N N . HIS A 1 284 ? -7.495 -79.737 21.373 1.00 35.06 284 HIS A N 1
ATOM 2261 C CA . HIS A 1 284 ? -8.467 -80.788 21.042 1.00 35.06 284 HIS A CA 1
ATOM 2262 C C . HIS A 1 284 ? -8.236 -82.058 21.871 1.00 35.06 284 HIS A C 1
ATOM 2264 O O . HIS A 1 284 ? -7.069 -82.298 22.251 1.00 35.06 284 HIS A O 1
#